Protein 1YBY (pdb70)

Secondary structure (DSSP, 8-state):
--GGG--TT-EEEETTEEEEEEEEEEE-----EEEEEEEETTT--EEEEEE-TT---B---EEE----EEETTEEE--TTT----EEEHHHHTTTTTT--TT---EEEEETTEEEEEE--SEEEEEEEE---S--EEEEEETTS-EEEEETT--TT-EEEEETTTTB--B-/--GGG--TT-EEE-SS-EEEEEEEEEE--SSS--EEEEEEEETTT--EEEEEE-TT---B---EEE----EEETTEEE--TTT----EEEHHHHTTTTTT--TT---EEEESSS-EEEEE--SEEEEEEEEE-----EEEEEETTS-EEEEETT--TT-EEEEETTTTB--B-

InterPro domains:
  IPR001059 Translation elongation factor P/YeiP, central [PF01132] (65-123)
  IPR001059 Translation elongation factor P/YeiP, central [SM01185] (67-121)
  IPR001059 Translation elongation factor P/YeiP, central [cd04470] (66-126)
  IPR008991 Translation protein SH3-like domain superfamily [SSF50104] (1-62)
  IPR011768 Translation elongation factor P [MF_00141] (1-185)
  IPR011768 Translation elongation factor P [TIGR00038] (2-185)
  IPR012340 Nucleic acid-binding, OB-fold [G3DSA:2.40.50.140] (64-127)
  IPR012340 Nucleic acid-binding, OB-fold [G3DSA:2.40.50.140] (128-185)
  IPR012340 Nucleic acid-binding, OB-fold [SSF50249] (65-129)
  IPR012340 Nucleic acid-binding, OB-fold [SSF50249] (128-185)
  IPR013185 Translation elongation factor, KOW-like [PF08207] (3-60)
  IPR013852 Translation elongation factor P/YeiP, conserved site [PS01275] (150-169)
  IPR014722 Large ribosomal subunit protein uL2, domain 2 [G3DSA:2.30.30.30] (2-63)
  IPR015365 Elongation factor P, C-terminal [PF09285] (129-184)
  IPR015365 Elongation factor P, C-terminal [SM00841] (129-184)
  IPR015365 Elongation factor P, C-terminal [cd05794] (129-184)
  IPR020599 Translation elongation factor P/YeiP [PIRSF005901] (1-185)
  IPR020599 Translation elongation factor P/YeiP [PTHR30053] (2-184)

Solvent-accessible surface area: 19840 Å² total

B-factor: mean 25.26, std 7.54, range [2.0, 65.44]

Sequence (344 aa):
ISAGDFKNGVTFELDGQIFQVIEFQHVKPGAAFVRTKLKNIVTGATIEKTFNPTDKPKAHIERKDQYLYNDGDLYYFDTETFEQLPLGKDKIGDALKFVKENEIVKVLSHKGNVFGIEPPNFVELEVTDTTATGATKPAIVETGASIKVPLFVNKGDIIRIDTRTGEYERVISAGDFKNGVTFELDGQIFQVIEFQHVKPGKGAAFVRTKLKNIVTGATIEKTFNPTDKPKAHIERKDQYLYNDGDLYYFDTETFEQLPLGKDKIGDALKFVKENEIVKVLSHKGNVFGIEPPNFVELEVTDTEPGFATKPAIVETGASIKVPLFVNKGDIIRIDTRTGEYERV

Nearest PDB structures (foldseek):
  1yby-assembly1_A  TM=1.006E+00  e=7.844E-30  Acetivibrio thermocellus
  1yby-assembly1_B  TM=6.747E-01  e=9.063E-25  Acetivibrio thermocellus
  1ueb-assembly1_A  TM=7.188E-01  e=5.662E-17  Thermus thermophilus
  6s8z-assembly1_A  TM=7.277E-01  e=6.610E-17  Corynebacterium glutamicum
  1ueb-assembly2_B  TM=7.033E-01  e=7.328E-17  Thermus thermophilus

Structure (mmCIF, N/CA/C/O backbone):
data_1YBY
#
_entry.id   1YBY
#
_cell.length_a   114.915
_cell.length_b   55.476
_cell.length_c   88.462
_cell.angle_alpha   90.00
_cell.angle_beta   120.84
_cell.angle_gamma   90.00
#
_symmetry.space_group_name_H-M   'C 1 2 1'
#
loop_
_entity.id
_entity.type
_entity.pdbx_description
1 polymer 'Translation elongation factor P'
2 non-polymer 'UNKNOWN ATOM OR ION'
3 water water
#
loop_
_atom_site.group_PDB
_atom_site.id
_atom_site.type_symbol
_atom_site.label_atom_id
_atom_site.label_alt_id
_atom_site.label_comp_id
_atom_site.label_asym_id
_atom_site.label_entity_id
_atom_site.label_seq_id
_atom_site.pdbx_PDB_ins_code
_atom_site.Cartn_x
_atom_site.Cartn_y
_atom_site.Cartn_z
_atom_site.occupancy
_atom_site.B_iso_or_equiv
_atom_site.auth_seq_id
_atom_site.auth_comp_id
_atom_site.auth_asym_id
_atom_site.auth_atom_id
_atom_site.pdbx_PDB_model_num
ATOM 9 N N . ILE A 1 32 ? 50.468 45.006 13.012 1.00 33.94 2 ILE A N 1
ATOM 10 C CA . ILE A 1 32 ? 50.149 44.421 14.329 1.00 32.52 2 ILE A CA 1
ATOM 11 C C . ILE A 1 32 ? 51.139 43.280 14.637 1.00 31.08 2 ILE A C 1
ATOM 12 O O . ILE A 1 32 ? 51.401 42.462 13.770 1.00 30.27 2 ILE A O 1
ATOM 15 N N . SER A 1 33 ? 51.692 43.247 15.859 1.00 29.96 3 SER A N 1
ATOM 16 C CA . SER A 1 33 ? 52.577 42.139 16.314 1.00 28.46 3 SER A CA 1
ATOM 17 C C . SER A 1 33 ? 51.737 41.016 16.870 1.00 26.85 3 SER A C 1
ATOM 18 O O . SER A 1 33 ? 50.799 41.259 17.626 1.00 26.47 3 SER A O 1
ATOM 21 N N . ALA A 1 34 ? 52.086 39.778 16.534 1.00 24.96 4 ALA A N 1
ATOM 22 C CA . ALA A 1 34 ? 51.326 38.620 17.037 1.00 23.75 4 ALA A CA 1
ATOM 23 C C . ALA A 1 34 ? 51.266 38.586 18.579 1.00 23.12 4 ALA A C 1
ATOM 24 O O . ALA A 1 34 ? 50.298 38.128 19.150 1.00 22.15 4 ALA A O 1
ATOM 26 N N . GLY A 1 35 ? 52.309 39.078 19.246 1.00 23.40 5 GLY A N 1
ATOM 27 C CA . GLY A 1 35 ? 52.335 39.133 20.707 1.00 23.49 5 GLY A CA 1
ATOM 28 C C . GLY A 1 35 ? 51.313 40.099 21.283 1.00 23.70 5 GLY A C 1
ATOM 29 O O . GLY A 1 35 ? 50.966 40.015 22.457 1.00 24.46 5 GLY A O 1
ATOM 30 N N . ASP A 1 36 ? 50.831 41.021 20.454 1.00 24.16 6 ASP A N 1
ATOM 31 C CA . ASP A 1 36 ? 49.766 41.946 20.833 1.00 24.51 6 ASP A CA 1
ATOM 32 C C . ASP A 1 36 ? 48.358 41.491 20.396 1.00 24.18 6 ASP A C 1
ATOM 33 O O . ASP A 1 36 ? 47.377 42.231 20.580 1.00 24.62 6 ASP A O 1
ATOM 38 N N . PHE A 1 37 ? 48.237 40.292 19.819 1.00 23.02 7 PHE A N 1
ATOM 39 C CA . PHE A 1 37 ? 46.920 39.804 19.412 1.00 22.52 7 PHE A CA 1
ATOM 40 C C . PHE A 1 37 ? 45.994 39.685 20.605 1.00 22.52 7 PHE A C 1
ATOM 41 O O . PHE A 1 37 ? 46.405 39.272 21.696 1.00 23.08 7 PHE A O 1
ATOM 49 N N . LYS A 1 38 ? 44.736 40.043 20.372 1.00 22.29 8 LYS A N 1
ATOM 50 C CA . LYS A 1 38 ? 43.647 39.815 21.324 1.00 22.90 8 LYS A CA 1
ATOM 51 C C . LYS A 1 38 ? 42.371 39.576 20.509 1.00 21.75 8 LYS A C 1
ATOM 52 O O . LYS A 1 38 ? 42.382 39.719 19.285 1.00 21.36 8 LYS A O 1
ATOM 58 N N . ASN A 1 39 ? 41.285 39.199 21.168 1.00 21.21 9 ASN A N 1
ATOM 59 C CA . ASN A 1 39 ? 40.090 38.791 20.444 1.00 20.90 9 ASN A CA 1
ATOM 60 C C . ASN A 1 39 ? 39.518 39.973 19.675 1.00 20.93 9 ASN A C 1
ATOM 61 O O . ASN A 1 39 ? 39.512 41.104 20.190 1.00 20.65 9 ASN A O 1
ATOM 66 N N . GLY A 1 40 ? 39.135 39.725 18.416 1.00 20.46 10 GLY A N 1
ATOM 67 C CA . GLY A 1 40 ? 38.559 40.749 17.533 1.00 20.52 10 GLY A CA 1
ATOM 68 C C . GLY A 1 40 ? 39.566 41.505 16.674 1.00 20.76 10 GLY A C 1
ATOM 69 O O . GLY A 1 40 ? 39.184 42.201 15.743 1.00 20.61 10 GLY A O 1
ATOM 70 N N . VAL A 1 41 ? 40.862 41.379 16.957 1.00 20.35 11 VAL A N 1
ATOM 71 C CA . VAL A 1 41 ? 41.875 41.982 16.080 1.00 20.70 11 VAL A CA 1
ATOM 72 C C . VAL A 1 41 ? 41.764 41.343 14.674 1.00 19.89 11 VAL A C 1
ATOM 73 O O . VAL A 1 41 ? 41.490 40.172 14.551 1.00 17.60 11 VAL A O 1
ATOM 77 N N . THR A 1 42 ? 41.953 42.140 13.636 1.00 20.02 12 THR A N 1
ATOM 78 C CA . THR A 1 42 ? 41.914 41.633 12.268 1.00 20.40 12 THR A CA 1
ATOM 79 C C . THR A 1 42 ? 43.198 42.008 11.516 1.00 20.60 12 THR A C 1
ATOM 80 O O . THR A 1 42 ? 43.674 43.151 11.566 1.00 19.52 12 THR A O 1
ATOM 84 N N . PHE A 1 43 ? 43.759 41.039 10.806 1.00 20.24 13 PHE A N 1
ATOM 85 C CA . PHE A 1 43 ? 45.029 41.245 10.096 1.00 20.35 13 PHE A CA 1
ATOM 86 C C . PHE A 1 43 ? 45.056 40.503 8.767 1.00 19.96 13 PHE A C 1
ATOM 87 O O . PHE A 1 43 ? 44.222 39.619 8.531 1.00 18.61 13 PHE A O 1
ATOM 95 N N . GLU A 1 44 ? 46.013 40.870 7.916 1.00 20.49 14 GLU A N 1
ATOM 96 C CA . GLU A 1 44 ? 46.235 40.199 6.624 1.00 21.73 14 GLU A CA 1
ATOM 97 C C . GLU A 1 44 ? 47.343 39.144 6.751 1.00 20.80 14 GLU A C 1
ATOM 98 O O . GLU A 1 44 ? 48.361 39.369 7.402 1.00 20.08 14 GLU A O 1
ATOM 104 N N . LEU A 1 45 ? 47.110 37.993 6.132 1.00 20.35 15 LEU A N 1
ATOM 105 C CA . LEU A 1 45 ? 48.076 36.899 6.111 1.00 20.82 15 LEU A CA 1
ATOM 106 C C . LEU A 1 45 ? 47.745 35.962 4.931 1.00 20.45 15 LEU A C 1
ATOM 107 O O . LEU A 1 45 ? 46.616 35.529 4.762 1.00 20.73 15 LEU A O 1
ATOM 112 N N . ASP A 1 46 ? 48.722 35.693 4.092 1.00 21.22 16 ASP A N 1
ATOM 113 C CA . ASP A 1 46 ? 48.557 34.712 3.008 1.00 21.78 16 ASP A CA 1
ATOM 114 C C . ASP A 1 46 ? 47.399 35.069 2.056 1.00 21.48 16 ASP A C 1
ATOM 115 O O . ASP A 1 46 ? 46.670 34.168 1.565 1.00 20.41 16 ASP A O 1
ATOM 120 N N . GLY A 1 47 ? 47.209 36.375 1.830 1.00 20.49 17 GLY A N 1
ATOM 121 C CA . GLY A 1 47 ? 46.189 36.860 0.926 1.00 19.98 17 GLY A CA 1
ATOM 122 C C . GLY A 1 47 ? 44.786 36.852 1.515 1.00 19.94 17 GLY A C 1
ATOM 123 O O . GLY A 1 47 ? 43.817 37.234 0.815 1.00 19.22 17 GLY A O 1
ATOM 124 N N . GLN A 1 48 ? 44.671 36.441 2.793 1.00 18.71 18 GLN A N 1
ATOM 125 C CA . GLN A 1 48 ? 43.406 36.397 3.510 1.00 18.94 18 GLN A CA 1
ATOM 126 C C . GLN A 1 48 ? 43.325 37.521 4.528 1.00 19.20 18 GLN A C 1
ATOM 127 O O . GLN A 1 48 ? 44.343 38.123 4.878 1.00 18.06 18 GLN A O 1
ATOM 133 N N . ILE A 1 49 ? 42.098 37.789 4.990 1.00 18.99 19 ILE A N 1
ATOM 134 C CA . ILE A 1 49 ? 41.877 38.562 6.213 1.00 19.77 19 ILE A CA 1
ATOM 135 C C . ILE A 1 49 ? 41.281 37.697 7.321 1.00 18.47 19 ILE A C 1
ATOM 136 O O . ILE A 1 49 ? 40.269 37.034 7.146 1.00 17.39 19 ILE A O 1
ATOM 141 N N . PHE A 1 50 ? 41.952 37.707 8.469 1.00 17.23 20 PHE A N 1
ATOM 142 C CA . PHE A 1 50 ? 41.531 36.949 9.625 1.00 16.61 20 PHE A CA 1
ATOM 143 C C . PHE A 1 50 ? 41.133 37.811 10.798 1.00 16.70 20 PHE A C 1
ATOM 144 O O . PHE A 1 50 ? 41.692 38.925 11.019 1.00 15.81 20 PHE A O 1
ATOM 152 N N . GLN A 1 51 ? 40.179 37.278 11.555 1.00 15.71 21 GLN A N 1
ATOM 153 C CA . GLN A 1 51 ? 39.784 37.839 12.827 1.00 16.99 21 GLN A CA 1
ATOM 154 C C . GLN A 1 51 ? 40.158 36.844 13.932 1.00 16.36 21 GLN A C 1
ATOM 155 O O . GLN A 1 51 ? 39.887 35.658 13.821 1.00 14.88 21 GLN A O 1
ATOM 161 N N . VAL A 1 52 ? 40.743 37.346 15.010 1.00 16.39 22 VAL A N 1
ATOM 162 C CA . VAL A 1 52 ? 41.108 36.487 16.153 1.00 16.57 22 VAL A CA 1
ATOM 163 C C . VAL A 1 52 ? 39.894 36.194 16.988 1.00 17.26 22 VAL A C 1
ATOM 164 O O . VAL A 1 52 ? 39.231 37.119 17.482 1.00 18.22 22 VAL A O 1
ATOM 168 N N . ILE A 1 53 ? 39.590 34.920 17.162 1.00 17.97 23 ILE A N 1
ATOM 169 C CA . ILE A 1 53 ? 38.432 34.515 17.951 1.00 19.62 23 ILE A CA 1
ATOM 170 C C . ILE A 1 53 ? 38.813 33.792 19.237 1.00 19.68 23 ILE A C 1
ATOM 171 O O . ILE A 1 53 ? 38.033 33.801 20.196 1.00 19.05 23 ILE A O 1
ATOM 176 N N . GLU A 1 54 ? 39.990 33.160 19.252 1.00 19.23 24 GLU A N 1
ATOM 177 C CA . GLU A 1 54 ? 40.605 32.673 20.483 1.00 20.77 24 GLU A CA 1
ATOM 178 C C . GLU A 1 54 ? 42.123 32.849 20.428 1.00 19.55 24 GLU A C 1
ATOM 179 O O . GLU A 1 54 ? 42.735 32.818 19.349 1.00 18.32 24 GLU A O 1
ATOM 185 N N . PHE A 1 55 ? 42.727 33.019 21.596 1.00 19.05 25 PHE A N 1
ATOM 186 C CA . PHE A 1 55 ? 44.186 33.135 21.661 1.00 19.02 25 PHE A CA 1
ATOM 187 C C . PHE A 1 55 ? 44.749 32.735 23.041 1.00 18.87 25 PHE A C 1
ATOM 188 O O . PHE A 1 55 ? 44.063 32.786 24.068 1.00 17.26 25 PHE A O 1
ATOM 196 N N . GLN A 1 56 ? 45.993 32.286 23.010 1.00 19.34 26 GLN A N 1
ATOM 197 C CA . GLN A 1 56 ? 46.767 31.925 24.210 1.00 20.70 26 GLN A CA 1
ATOM 198 C C . GLN A 1 56 ? 48.183 32.391 23.924 1.00 19.62 26 GLN A C 1
ATOM 199 O O . GLN A 1 56 ? 48.732 32.050 22.859 1.00 19.39 26 GLN A O 1
ATOM 205 N N . HIS A 1 57 ? 48.776 33.134 24.846 1.00 18.90 27 HIS A N 1
ATOM 206 C CA . HIS A 1 57 ? 50.195 33.450 24.773 1.00 19.75 27 HIS A CA 1
ATOM 207 C C . HIS A 1 57 ? 50.957 32.439 25.625 1.00 19.75 27 HIS A C 1
ATOM 208 O O . HIS A 1 57 ? 50.581 32.172 26.750 1.00 19.98 27 HIS A O 1
ATOM 215 N N . VAL A 1 58 ? 52.002 31.836 25.063 1.00 20.92 28 VAL A N 1
ATOM 216 C CA . VAL A 1 58 ? 52.708 30.744 25.736 1.00 22.00 28 VAL A CA 1
ATOM 217 C C . VAL A 1 58 ? 54.225 30.994 25.800 1.00 23.40 28 VAL A C 1
ATOM 218 O O . VAL A 1 58 ? 54.871 31.422 24.818 1.00 23.05 28 VAL A O 1
ATOM 222 N N . LYS A 1 59 ? 54.769 30.738 26.978 1.00 25.14 29 LYS A N 1
ATOM 223 C CA . LYS A 1 59 ? 56.188 30.854 27.227 1.00 26.69 29 LYS A CA 1
ATOM 224 C C . LYS A 1 59 ? 56.684 29.540 27.843 1.00 27.03 29 LYS A C 1
ATOM 225 O O . LYS A 1 59 ? 56.306 29.189 28.949 1.00 26.80 29 LYS A O 1
ATOM 231 N N . PRO A 1 60 ? 57.479 28.770 27.082 1.00 27.55 30 PRO A N 1
ATOM 232 C CA . PRO A 1 60 ? 57.987 27.501 27.594 1.00 27.78 30 PRO A CA 1
ATOM 233 C C . PRO A 1 60 ? 59.334 27.663 28.346 1.00 27.37 30 PRO A C 1
ATOM 234 O O . PRO A 1 60 ? 59.823 28.787 28.468 1.00 27.38 30 PRO A O 1
ATOM 238 N N . GLY A 1 63 ? 62.678 26.923 25.368 1.00 30.54 33 GLY A N 1
ATOM 239 C CA . GLY A 1 63 ? 62.761 27.303 23.952 1.00 29.85 33 GLY A CA 1
ATOM 240 C C . GLY A 1 63 ? 61.944 28.520 23.529 1.00 29.34 33 GLY A C 1
ATOM 241 O O . GLY A 1 63 ? 61.894 29.533 24.228 1.00 29.77 33 GLY A O 1
ATOM 242 N N . ALA A 1 64 ? 61.268 28.412 22.384 1.00 28.26 34 ALA A N 1
ATOM 243 C CA . ALA A 1 64 ? 60.666 29.572 21.744 1.00 27.21 34 ALA A CA 1
ATOM 244 C C . ALA A 1 64 ? 59.212 29.808 22.192 1.00 26.29 34 ALA A C 1
ATOM 245 O O . ALA A 1 64 ? 58.351 28.910 22.036 1.00 26.07 34 ALA A O 1
ATOM 247 N N . ALA A 1 65 ? 58.959 31.013 22.704 1.00 24.56 35 ALA A N 1
ATOM 248 C CA . ALA A 1 65 ? 57.591 31.509 22.986 1.00 24.21 35 ALA A CA 1
ATOM 249 C C . ALA A 1 65 ? 56.710 31.468 21.736 1.00 23.40 35 ALA A C 1
ATOM 250 O O . ALA A 1 65 ? 57.198 31.669 20.629 1.00 23.17 35 ALA A O 1
ATOM 252 N N . PHE A 1 66 ? 55.416 31.198 21.920 1.00 22.53 36 PHE A N 1
ATOM 253 C CA . PHE A 1 66 ? 54.469 31.198 20.799 1.00 21.90 36 PHE A CA 1
ATOM 254 C C . PHE A 1 66 ? 53.091 31.752 21.196 1.00 21.13 36 PHE A C 1
ATOM 255 O O . PHE A 1 66 ? 52.763 31.890 22.387 1.00 19.25 36 PHE A O 1
ATOM 263 N N . VAL A 1 67 ? 52.324 32.097 20.162 1.00 20.65 37 VAL A N 1
ATOM 264 C CA . VAL A 1 67 ? 50.935 32.496 20.301 1.00 19.45 37 VAL A CA 1
ATOM 265 C C . VAL A 1 67 ? 50.105 31.492 19.538 1.00 19.23 37 VAL A C 1
ATOM 266 O O . VAL A 1 67 ? 50.308 31.345 18.366 1.00 18.80 37 VAL A O 1
ATOM 270 N N . ARG A 1 68 ? 49.204 30.798 20.217 1.00 19.34 38 ARG A N 1
ATOM 271 C CA . ARG A 1 68 ? 48.210 29.930 19.584 1.00 20.44 38 ARG A CA 1
ATOM 272 C C . ARG A 1 68 ? 46.955 30.739 19.317 1.00 18.63 38 ARG A C 1
ATOM 273 O O . ARG A 1 68 ? 46.503 31.468 20.186 1.00 17.26 38 ARG A O 1
ATOM 281 N N . THR A 1 69 ? 46.386 30.594 18.124 1.00 18.01 39 THR A N 1
ATOM 282 C CA . THR A 1 69 ? 45.192 31.334 17.757 1.00 17.53 39 THR A CA 1
ATOM 283 C C . THR A 1 69 ? 44.156 30.432 17.087 1.00 17.74 39 THR A C 1
ATOM 284 O O . THR A 1 69 ? 44.508 29.406 16.457 1.00 17.50 39 THR A O 1
ATOM 288 N N . LYS A 1 70 ? 42.886 30.767 17.299 1.00 17.25 40 LYS A N 1
ATOM 289 C CA . LYS A 1 70 ? 41.810 30.369 16.368 1.00 18.17 40 LYS A CA 1
ATOM 290 C C . LYS A 1 70 ? 41.406 31.621 15.595 1.00 17.45 40 LYS A C 1
ATOM 291 O O . LYS A 1 70 ? 41.132 32.683 16.201 1.00 16.71 40 LYS A O 1
ATOM 297 N N . LEU A 1 71 ? 41.412 31.499 14.267 1.00 16.68 41 LEU A N 1
ATOM 298 C CA . LEU A 1 71 ? 41.165 32.602 13.337 1.00 16.31 41 LEU A CA 1
ATOM 299 C C . LEU A 1 71 ? 39.940 32.343 12.486 1.00 16.73 41 LEU A C 1
ATOM 300 O O . LEU A 1 71 ? 39.822 31.271 11.908 1.00 17.03 41 LEU A O 1
ATOM 305 N N . LYS A 1 72 ? 39.065 33.339 12.360 1.00 17.22 42 LYS A N 1
ATOM 306 C CA . LYS A 1 72 ? 37.929 33.279 11.410 1.00 17.44 42 LYS A CA 1
ATOM 307 C C . LYS A 1 72 ? 38.364 33.989 10.126 1.00 15.87 42 LYS A C 1
ATOM 308 O O . LYS A 1 72 ? 38.799 35.144 10.148 1.00 15.28 42 LYS A O 1
ATOM 314 N N . ASN A 1 73 ? 38.286 33.278 9.002 1.00 14.49 43 ASN A N 1
ATOM 315 C CA . ASN A 1 73 ? 38.523 33.863 7.720 1.00 15.08 43 ASN A CA 1
ATOM 316 C C . ASN A 1 73 ? 37.284 34.705 7.353 1.00 16.59 43 ASN A C 1
ATOM 317 O O . ASN A 1 73 ? 36.206 34.179 7.119 1.00 15.88 43 ASN A O 1
ATOM 322 N N . ILE A 1 74 ? 37.468 36.019 7.338 1.00 18.35 44 ILE A N 1
ATOM 323 C CA . ILE A 1 74 ? 36.359 36.981 7.155 1.00 20.09 44 ILE A CA 1
ATOM 324 C C . ILE A 1 74 ? 35.621 36.778 5.808 1.00 19.58 44 ILE A C 1
ATOM 325 O O . ILE A 1 74 ? 34.406 36.903 5.755 1.00 19.81 44 ILE A O 1
ATOM 330 N N . VAL A 1 75 ? 36.358 36.452 4.756 1.00 19.10 45 VAL A N 1
ATOM 331 C CA . VAL A 1 75 ? 35.781 36.282 3.422 1.00 19.55 45 VAL A CA 1
ATOM 332 C C . VAL A 1 75 ? 35.094 34.907 3.268 1.00 19.73 45 VAL A C 1
ATOM 333 O O . VAL A 1 75 ? 33.924 34.819 2.895 1.00 19.57 45 VAL A O 1
ATOM 337 N N . THR A 1 76 ? 35.817 33.832 3.582 1.00 19.61 46 THR A N 1
ATOM 338 C CA . THR A 1 76 ? 35.314 32.464 3.326 1.00 18.49 46 THR A CA 1
ATOM 339 C C . THR A 1 76 ? 34.494 31.922 4.479 1.00 18.41 46 THR A C 1
ATOM 340 O O . THR A 1 76 ? 33.659 31.036 4.278 1.00 18.62 46 THR A O 1
ATOM 344 N N . GLY A 1 77 ? 34.720 32.431 5.685 1.00 16.82 47 GLY A N 1
ATOM 345 C CA . GLY A 1 77 ? 34.016 31.974 6.854 1.00 16.68 47 GLY A CA 1
ATOM 346 C C . GLY A 1 77 ? 34.609 30.742 7.520 1.00 15.83 47 GLY A C 1
ATOM 347 O O . GLY A 1 77 ? 34.091 30.293 8.537 1.00 16.56 47 GLY A O 1
ATOM 348 N N . ALA A 1 78 ? 35.695 30.211 6.961 1.00 15.15 48 ALA A N 1
ATOM 349 C CA . ALA A 1 78 ? 36.424 29.096 7.551 1.00 15.44 48 ALA A CA 1
ATOM 350 C C . ALA A 1 78 ? 37.018 29.516 8.869 1.00 16.26 48 ALA A C 1
ATOM 351 O O . ALA A 1 78 ? 37.441 30.648 9.014 1.00 15.58 48 ALA A O 1
ATOM 353 N N . THR A 1 79 ? 37.057 28.592 9.817 1.00 17.59 49 THR A N 1
ATOM 354 C CA . THR A 1 79 ? 37.781 28.812 11.079 1.00 18.41 49 THR A CA 1
ATOM 355 C C . THR A 1 79 ? 38.982 27.852 11.148 1.00 18.68 49 THR A C 1
ATOM 356 O O . THR A 1 79 ? 38.824 26.616 11.060 1.00 18.00 49 THR A O 1
ATOM 360 N N . ILE A 1 80 ? 40.173 28.433 11.307 1.00 18.77 50 ILE A N 1
ATOM 361 C CA . ILE A 1 80 ? 41.410 27.686 11.364 1.00 18.80 50 ILE A CA 1
ATOM 362 C C . ILE A 1 80 ? 42.222 27.982 12.657 1.00 19.37 50 ILE A C 1
ATOM 363 O O . ILE A 1 80 ? 41.990 28.986 13.377 1.00 18.33 50 ILE A O 1
ATOM 368 N N . GLU A 1 81 ? 43.161 27.088 12.931 1.00 20.32 51 GLU A N 1
ATOM 369 C CA . GLU A 1 81 ? 44.147 27.298 13.977 1.00 21.22 51 GLU A CA 1
ATOM 370 C C . GLU A 1 81 ? 45.482 27.658 13.376 1.00 20.82 51 GLU A C 1
ATOM 371 O O . GLU A 1 81 ? 45.900 27.061 12.378 1.00 19.56 51 GLU A O 1
ATOM 377 N N . LYS A 1 82 ? 46.132 28.664 13.968 1.00 19.74 52 LYS A N 1
ATOM 378 C CA . LYS A 1 82 ? 47.468 29.051 13.590 1.00 19.81 52 LYS A CA 1
ATOM 379 C C . LYS A 1 82 ? 48.306 29.406 14.816 1.00 19.97 52 LYS A C 1
ATOM 380 O O . LYS A 1 82 ? 47.792 29.987 15.789 1.00 18.83 52 LYS A O 1
ATOM 386 N N . THR A 1 83 ? 49.599 29.083 14.740 1.00 19.35 53 THR A N 1
ATOM 387 C CA . THR A 1 83 ? 50.557 29.401 15.808 1.00 19.31 53 THR A CA 1
ATOM 388 C C . THR A 1 83 ? 51.590 30.350 15.281 1.00 19.08 53 THR A C 1
ATOM 389 O O . THR A 1 83 ? 52.101 30.147 14.183 1.00 19.52 53 THR A O 1
ATOM 393 N N . PHE A 1 84 ? 51.901 31.390 16.053 1.00 18.83 54 PHE A N 1
ATOM 394 C CA . PHE A 1 84 ? 52.790 32.472 15.623 1.00 18.96 54 PHE A CA 1
ATOM 395 C C . PHE A 1 84 ? 53.924 32.724 16.603 1.00 19.49 54 PHE A C 1
ATOM 396 O O . PHE A 1 84 ? 53.787 32.506 17.794 1.00 19.45 54 PHE A O 1
ATOM 404 N N . ASN A 1 85 ? 55.024 33.244 16.083 1.00 20.82 55 ASN A N 1
ATOM 405 C CA . ASN A 1 85 ? 56.049 33.856 16.881 1.00 22.01 55 ASN A CA 1
ATOM 406 C C . ASN A 1 85 ? 55.575 35.246 17.336 1.00 22.42 55 ASN A C 1
ATOM 407 O O . ASN A 1 85 ? 55.171 36.076 16.504 1.00 21.67 55 ASN A O 1
ATOM 412 N N . PRO A 1 86 ? 55.597 35.510 18.659 1.00 23.22 56 PRO A N 1
ATOM 413 C CA . PRO A 1 86 ? 55.101 36.812 19.147 1.00 24.11 56 PRO A CA 1
ATOM 414 C C . PRO A 1 86 ? 55.740 38.023 18.473 1.00 24.62 56 PRO A C 1
ATOM 415 O O . PRO A 1 86 ? 55.131 39.083 18.405 1.00 23.69 56 PRO A O 1
ATOM 419 N N . THR A 1 87 ? 56.946 37.846 17.950 1.00 26.33 57 THR A N 1
ATOM 420 C CA . THR A 1 87 ? 57.650 38.919 17.209 1.00 27.61 57 THR A CA 1
ATOM 421 C C . THR A 1 87 ? 57.111 39.156 15.793 1.00 27.36 57 THR A C 1
ATOM 422 O O . THR A 1 87 ? 57.390 40.190 15.211 1.00 28.52 57 THR A O 1
ATOM 426 N N . ASP A 1 88 ? 56.377 38.190 15.234 1.00 26.87 58 ASP A N 1
ATOM 427 C CA . ASP A 1 88 ? 55.829 38.289 13.869 1.00 26.34 58 ASP A CA 1
ATOM 428 C C . ASP A 1 88 ? 54.966 39.534 13.767 1.00 25.84 58 ASP A C 1
ATOM 429 O O . ASP A 1 88 ? 54.210 39.815 14.673 1.00 24.72 58 ASP A O 1
ATOM 434 N N . LYS A 1 89 ? 55.076 40.267 12.659 1.00 26.39 59 LYS A N 1
ATOM 435 C CA . LYS A 1 89 ? 54.235 41.441 12.412 1.00 26.94 59 LYS A CA 1
ATOM 436 C C . LYS A 1 89 ? 53.432 41.240 11.137 1.00 26.66 59 LYS A C 1
ATOM 437 O O . LYS A 1 89 ? 53.962 40.698 10.170 1.00 25.77 59 LYS A O 1
ATOM 449 N N . PRO A 1 91 ? 50.100 43.154 8.529 1.00 26.68 61 PRO A N 1
ATOM 450 C CA . PRO A 1 91 ? 49.323 44.374 8.316 1.00 26.88 61 PRO A CA 1
ATOM 451 C C . PRO A 1 91 ? 47.971 44.282 8.985 1.00 27.09 61 PRO A C 1
ATOM 452 O O . PRO A 1 91 ? 47.351 43.229 8.926 1.00 26.57 61 PRO A O 1
ATOM 456 N N . LYS A 1 92 ? 47.520 45.363 9.618 1.00 27.33 62 LYS A N 1
ATOM 457 C CA . LYS A 1 92 ? 46.155 45.444 10.096 1.00 27.54 62 LYS A CA 1
ATOM 458 C C . LYS A 1 92 ? 45.237 45.399 8.869 1.00 27.61 62 LYS A C 1
ATOM 459 O O . LYS A 1 92 ? 45.566 45.962 7.809 1.00 28.05 62 LYS A O 1
ATOM 461 N N . ALA A 1 93 ? 44.116 44.695 8.996 1.00 27.41 63 ALA A N 1
ATOM 462 C CA . ALA A 1 93 ? 43.152 44.570 7.900 1.00 27.52 63 ALA A CA 1
ATOM 463 C C . ALA A 1 93 ? 42.327 45.840 7.774 1.00 27.90 63 ALA A C 1
ATOM 464 O O . ALA A 1 93 ? 41.979 46.460 8.784 1.00 27.46 63 ALA A O 1
ATOM 466 N N . HIS A 1 94 ? 42.002 46.210 6.537 1.00 28.75 64 HIS A N 1
ATOM 467 C CA . HIS A 1 94 ? 40.991 47.261 6.265 1.00 29.45 64 HIS A CA 1
ATOM 468 C C . HIS A 1 94 ? 40.082 46.709 5.188 1.00 29.45 64 HIS A C 1
ATOM 469 O O . HIS A 1 94 ? 40.520 46.389 4.088 1.00 29.67 64 HIS A O 1
ATOM 471 N N . ILE A 1 95 ? 38.824 46.534 5.526 1.00 30.14 65 ILE A N 1
ATOM 472 C CA . ILE A 1 95 ? 37.843 46.075 4.539 1.00 30.11 65 ILE A CA 1
ATOM 473 C C . ILE A 1 95 ? 37.561 47.221 3.555 1.00 29.79 65 ILE A C 1
ATOM 474 O O . ILE A 1 95 ? 37.441 48.349 3.969 1.00 29.17 65 ILE A O 1
ATOM 479 N N . GLU A 1 96 ? 37.489 46.906 2.267 1.00 29.49 66 GLU A N 1
ATOM 480 C CA . GLU A 1 96 ? 37.077 47.847 1.246 1.00 30.05 66 GLU A CA 1
ATOM 481 C C . GLU A 1 96 ? 35.512 47.996 1.282 1.00 29.03 66 GLU A C 1
ATOM 482 O O . GLU A 1 96 ? 34.775 46.994 1.340 1.00 27.07 66 GLU A O 1
ATOM 488 N N . ARG A 1 97 ? 35.023 49.245 1.344 1.00 28.09 67 ARG A N 1
ATOM 489 C CA . ARG A 1 97 ? 33.570 49.530 1.408 1.00 27.87 67 ARG A CA 1
ATOM 490 C C . ARG A 1 97 ? 33.188 50.457 0.247 1.00 26.71 67 ARG A C 1
ATOM 491 O O . ARG A 1 97 ? 33.709 51.563 0.141 1.00 26.47 67 ARG A O 1
ATOM 495 N N . LYS A 1 98 ? 32.321 49.984 -0.640 1.00 24.67 68 LYS A N 1
ATOM 496 C CA . LYS A 1 98 ? 31.964 50.710 -1.839 1.00 23.90 68 LYS A CA 1
ATOM 497 C C . LYS A 1 98 ? 30.456 50.936 -1.849 1.00 22.95 68 LYS A C 1
ATOM 498 O O . LYS A 1 98 ? 29.691 49.972 -1.739 1.00 21.79 68 LYS A O 1
ATOM 501 N N . ASP A 1 99 ? 30.042 52.199 -1.959 1.00 22.62 69 ASP A N 1
ATOM 502 C CA . ASP A 1 99 ? 28.627 52.547 -2.105 1.00 22.97 69 ASP A CA 1
ATOM 503 C C . ASP A 1 99 ? 28.169 51.980 -3.425 1.00 22.15 69 ASP A C 1
ATOM 504 O O . ASP A 1 99 ? 28.847 52.171 -4.418 1.00 22.55 69 ASP A O 1
ATOM 517 N N . GLN A 1 101 ? 24.214 51.103 -5.648 1.00 16.30 71 GLN A N 1
ATOM 518 C CA . GLN A 1 101 ? 22.758 51.078 -5.642 1.00 15.38 71 GLN A CA 1
ATOM 519 C C . GLN A 1 101 ? 22.213 49.655 -5.684 1.00 15.35 71 GLN A C 1
ATOM 520 O O . GLN A 1 101 ? 22.545 48.888 -6.578 1.00 15.14 71 GLN A O 1
ATOM 526 N N . TYR A 1 102 ? 21.342 49.312 -4.747 1.00 14.96 72 TYR A N 1
ATOM 527 C CA . TYR A 1 102 ? 20.592 48.061 -4.851 1.00 15.42 72 TYR A CA 1
ATOM 528 C C . TYR A 1 102 ? 19.490 48.201 -5.929 1.00 15.98 72 TYR A C 1
ATOM 529 O O . TYR A 1 102 ? 18.682 49.103 -5.860 1.00 14.82 72 TYR A O 1
ATOM 538 N N . LEU A 1 103 ? 19.487 47.295 -6.913 1.00 17.66 73 LEU A N 1
ATOM 539 C CA . LEU A 1 103 ? 18.498 47.349 -8.029 1.00 19.73 73 LEU A CA 1
ATOM 540 C C . LEU A 1 103 ? 17.281 46.461 -7.770 1.00 21.45 73 LEU A C 1
ATOM 541 O O . LEU A 1 103 ? 16.173 46.952 -7.617 1.00 21.63 73 LEU A O 1
ATOM 546 N N . TYR A 1 104 ? 17.499 45.159 -7.696 1.00 23.52 74 TYR A N 1
ATOM 547 C CA . TYR A 1 104 ? 16.409 44.195 -7.542 1.00 25.41 74 TYR A CA 1
ATOM 548 C C . TYR A 1 104 ? 16.986 42.810 -7.321 1.00 26.77 74 TYR A C 1
ATOM 549 O O . TYR A 1 104 ? 18.183 42.567 -7.505 1.00 24.53 74 TYR A O 1
ATOM 558 N N . ASN A 1 105 ? 16.083 41.926 -6.906 1.00 29.26 75 ASN A N 1
ATOM 559 C CA . ASN A 1 105 ? 16.344 40.521 -6.684 1.00 31.18 75 ASN A CA 1
ATOM 560 C C . ASN A 1 105 ? 15.626 39.710 -7.782 1.00 32.81 75 ASN A C 1
ATOM 561 O O . ASN A 1 105 ? 14.403 39.726 -7.869 1.00 33.02 75 ASN A O 1
ATOM 566 N N . ASP A 1 106 ? 16.407 39.042 -8.634 1.00 34.72 76 ASP A N 1
ATOM 567 C CA . ASP A 1 106 ? 15.885 38.149 -9.677 1.00 36.16 76 ASP A CA 1
ATOM 568 C C . ASP A 1 106 ? 16.157 36.718 -9.234 1.00 37.06 76 ASP A C 1
ATOM 569 O O . ASP A 1 106 ? 17.242 36.163 -9.502 1.00 38.18 76 ASP A O 1
ATOM 570 N N . GLY A 1 107 ? 15.186 36.150 -8.524 1.00 37.49 77 GLY A N 1
ATOM 571 C CA . GLY A 1 107 ? 15.294 34.811 -7.960 1.00 37.65 77 GLY A CA 1
ATOM 572 C C . GLY A 1 107 ? 16.337 34.662 -6.869 1.00 37.47 77 GLY A C 1
ATOM 573 O O . GLY A 1 107 ? 16.102 34.997 -5.715 1.00 38.57 77 GLY A O 1
ATOM 574 N N . ASP A 1 108 ? 17.504 34.162 -7.262 1.00 37.14 78 ASP A N 1
ATOM 575 C CA . ASP A 1 108 ? 18.605 33.824 -6.349 1.00 36.27 78 ASP A CA 1
ATOM 576 C C . ASP A 1 108 ? 19.774 34.812 -6.441 1.00 34.15 78 ASP A C 1
ATOM 577 O O . ASP A 1 108 ? 20.814 34.631 -5.811 1.00 34.06 78 ASP A O 1
ATOM 582 N N . LEU A 1 109 ? 19.625 35.831 -7.274 1.00 31.60 79 LEU A N 1
ATOM 583 C CA . LEU A 1 109 ? 20.678 36.789 -7.438 1.00 29.27 79 LEU A CA 1
ATOM 584 C C . LEU A 1 109 ? 20.136 38.154 -7.072 1.00 26.90 79 LEU A C 1
ATOM 585 O O . LEU A 1 109 ? 18.969 38.425 -7.265 1.00 26.19 79 LEU A O 1
ATOM 590 N N . TYR A 1 110 ? 21.009 38.991 -6.523 1.00 24.95 80 TYR A N 1
ATOM 591 C CA . TYR A 1 110 ? 20.662 40.349 -6.094 1.00 22.84 80 TYR A CA 1
ATOM 592 C C . TYR A 1 110 ? 21.568 41.270 -6.864 1.00 21.02 80 TYR A C 1
ATOM 593 O O . TYR A 1 110 ? 22.781 41.128 -6.811 1.00 20.40 80 TYR A O 1
ATOM 602 N N . TYR A 1 111 ? 20.987 42.192 -7.615 1.00 19.77 81 TYR A N 1
ATOM 603 C CA . TYR A 1 111 ? 21.769 43.038 -8.525 1.00 19.84 81 TYR A CA 1
ATOM 604 C C . TYR A 1 111 ? 22.016 44.426 -7.909 1.00 18.55 81 TYR A C 1
ATOM 605 O O . TYR A 1 111 ? 21.077 45.059 -7.402 1.00 17.17 81 TYR A O 1
ATOM 614 N N . PHE A 1 112 ? 23.276 44.855 -7.965 1.00 18.03 82 PHE A N 1
ATOM 615 C CA . PHE A 1 112 ? 23.751 46.139 -7.453 1.00 17.82 82 PHE A CA 1
ATOM 616 C C . PHE A 1 112 ? 24.459 46.893 -8.583 1.00 19.29 82 PHE A C 1
ATOM 617 O O . PHE A 1 112 ? 24.901 46.283 -9.553 1.00 19.24 82 PHE A O 1
ATOM 633 N N . ASP A 1 114 ? 27.045 50.346 -9.834 1.00 21.00 84 ASP A N 1
ATOM 634 C CA . ASP A 1 114 ? 27.928 51.467 -9.637 1.00 21.56 84 ASP A CA 1
ATOM 635 C C . ASP A 1 114 ? 27.224 52.730 -10.170 1.00 21.42 84 ASP A C 1
ATOM 636 O O . ASP A 1 114 ? 26.867 52.793 -11.358 1.00 20.94 84 ASP A O 1
ATOM 641 N N . THR A 1 115 ? 27.055 53.733 -9.301 1.00 21.75 85 THR A N 1
ATOM 642 C CA . THR A 1 115 ? 26.242 54.922 -9.612 1.00 22.94 85 THR A CA 1
ATOM 643 C C . THR A 1 115 ? 26.927 55.891 -10.604 1.00 25.35 85 THR A C 1
ATOM 644 O O . THR A 1 115 ? 26.268 56.757 -11.195 1.00 24.79 85 THR A O 1
ATOM 648 N N . GLU A 1 116 ? 28.238 55.721 -10.794 1.00 27.30 86 GLU A N 1
ATOM 649 C CA . GLU A 1 116 ? 29.026 56.569 -11.723 1.00 28.94 86 GLU A CA 1
ATOM 650 C C . GLU A 1 116 ? 29.285 55.878 -13.044 1.00 29.13 86 GLU A C 1
ATOM 651 O O . GLU A 1 116 ? 29.168 56.498 -14.090 1.00 30.17 86 GLU A O 1
ATOM 657 N N . THR A 1 117 ? 29.600 54.586 -13.010 1.00 29.26 87 THR A N 1
ATOM 658 C CA . THR A 1 117 ? 29.910 53.817 -14.235 1.00 29.11 87 THR A CA 1
ATOM 659 C C . THR A 1 117 ? 28.793 52.913 -14.739 1.00 29.00 87 THR A C 1
ATOM 660 O O . THR A 1 117 ? 28.880 52.360 -15.839 1.00 28.57 87 THR A O 1
ATOM 664 N N . PHE A 1 118 ? 27.744 52.752 -13.935 1.00 28.47 88 PHE A N 1
ATOM 665 C CA . PHE A 1 118 ? 26.610 51.889 -14.263 1.00 28.64 88 PHE A CA 1
ATOM 666 C C . PHE A 1 118 ? 26.924 50.395 -14.439 1.00 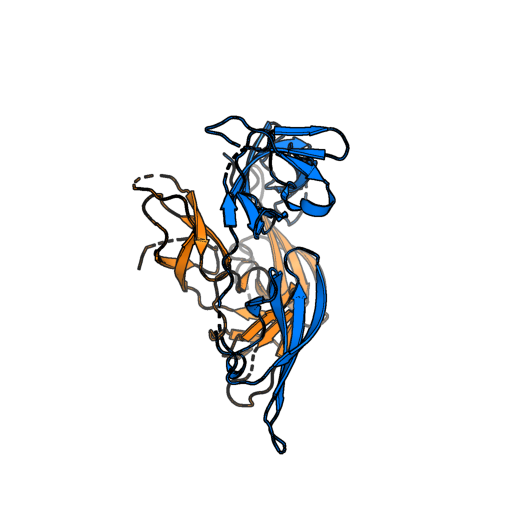27.31 88 PHE A C 1
ATOM 667 O O . PHE A 1 118 ? 26.077 49.635 -14.813 1.00 27.54 88 PHE A O 1
ATOM 675 N N . GLU A 1 119 ? 28.124 49.986 -14.087 1.00 27.35 89 GLU A N 1
ATOM 676 C CA . GLU A 1 119 ? 28.487 48.581 -14.100 1.00 27.14 89 GLU A CA 1
ATOM 677 C C . GLU A 1 119 ? 27.700 47.849 -13.029 1.00 27.10 89 GLU A C 1
ATOM 678 O O . GLU A 1 119 ? 27.564 48.342 -11.928 1.00 26.56 89 GLU A O 1
ATOM 684 N N . GLN A 1 120 ? 27.206 46.655 -13.333 1.00 27.31 90 GLN A N 1
ATOM 685 C CA . GLN A 1 120 ? 26.434 45.912 -12.345 1.00 26.77 90 GLN A CA 1
ATOM 686 C C . GLN A 1 120 ? 27.205 44.738 -11.727 1.00 26.42 90 GLN A C 1
ATOM 687 O O . GLN A 1 120 ? 28.202 44.232 -12.291 1.00 25.30 90 GLN A O 1
ATOM 693 N N . LEU A 1 121 ? 26.712 44.320 -10.561 1.00 25.08 91 LEU A N 1
ATOM 694 C CA . LEU A 1 121 ? 27.322 43.296 -9.733 1.00 25.23 91 LEU A CA 1
ATOM 695 C C . LEU A 1 121 ? 26.197 42.376 -9.239 1.00 24.74 91 LEU A C 1
ATOM 696 O O . LEU A 1 121 ? 25.369 42.808 -8.440 1.00 23.82 91 LEU A O 1
ATOM 701 N N . PRO A 1 122 ? 26.112 41.134 -9.771 1.00 25.02 92 PRO A N 1
ATOM 702 C CA . PRO A 1 122 ? 25.126 40.164 -9.241 1.00 24.90 92 PRO A CA 1
ATOM 703 C C . PRO A 1 122 ? 25.674 39.334 -8.086 1.00 25.12 92 PRO A C 1
ATOM 704 O O . PRO A 1 122 ? 26.704 38.679 -8.235 1.00 25.66 92 PRO A O 1
ATOM 708 N N . LEU A 1 123 ? 24.979 39.343 -6.952 1.00 24.66 93 LEU A N 1
ATOM 709 C CA . LEU A 1 123 ? 25.396 38.606 -5.773 1.00 24.72 93 LEU A CA 1
ATOM 710 C C . LEU A 1 123 ? 24.386 37.565 -5.347 1.00 25.09 93 LEU A C 1
ATOM 711 O O . LEU A 1 123 ? 23.183 37.763 -5.429 1.00 25.00 93 LEU A O 1
ATOM 716 N N . GLY A 1 124 ? 24.899 36.455 -4.837 1.00 26.38 94 GLY A N 1
ATOM 717 C CA . GLY A 1 124 ? 24.045 35.392 -4.340 1.00 27.05 94 GLY A CA 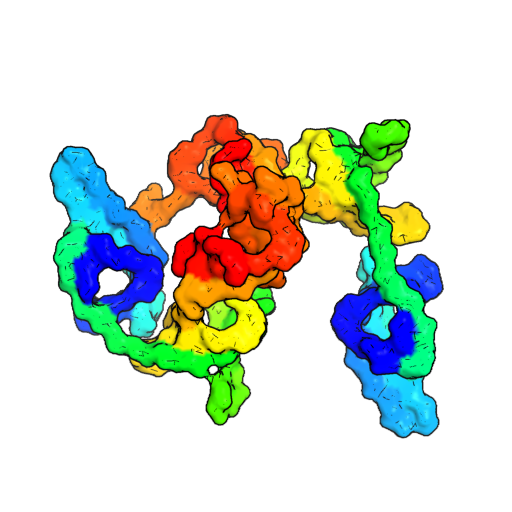1
ATOM 718 C C . GLY A 1 124 ? 23.588 35.653 -2.941 1.00 27.76 94 GLY A C 1
ATOM 719 O O . GLY A 1 124 ? 24.210 36.428 -2.202 1.00 27.68 94 GLY A O 1
ATOM 720 N N . LYS A 1 125 ? 22.503 34.986 -2.566 1.00 28.94 95 LYS A N 1
ATOM 721 C CA . LYS A 1 125 ? 21.945 35.098 -1.216 1.00 29.81 95 LYS A CA 1
ATOM 722 C C . LYS A 1 125 ? 22.970 34.807 -0.141 1.00 30.27 95 LYS A C 1
ATOM 723 O O . LYS A 1 125 ? 22.916 35.405 0.948 1.00 31.16 95 LYS A O 1
ATOM 725 N N . ASP A 1 126 ? 23.898 33.894 -0.432 1.00 30.37 96 ASP A N 1
ATOM 726 C CA . ASP A 1 126 ? 24.920 33.512 0.531 1.00 30.88 96 ASP A CA 1
ATOM 727 C C . ASP A 1 126 ? 25.648 34.736 1.075 1.00 29.65 96 ASP A C 1
ATOM 728 O O . ASP A 1 126 ? 25.885 34.837 2.280 1.00 30.18 96 ASP A O 1
ATOM 733 N N . LYS A 1 127 ? 25.911 35.704 0.201 1.00 27.80 97 LYS A N 1
ATOM 734 C CA . LYS A 1 127 ? 26.637 36.922 0.556 1.00 26.82 97 LYS A CA 1
ATOM 735 C C . LYS A 1 127 ? 25.770 38.018 1.213 1.00 25.96 97 LYS A C 1
ATOM 736 O O . LYS A 1 127 ? 26.296 38.925 1.822 1.00 26.34 97 LYS A O 1
ATOM 742 N N . ILE A 1 128 ? 24.454 37.921 1.065 1.00 24.77 98 ILE A N 1
ATOM 743 C CA . ILE A 1 128 ? 23.516 38.984 1.463 1.00 24.81 98 ILE A CA 1
ATOM 744 C C . ILE A 1 128 ? 23.071 38.822 2.917 1.00 24.26 98 ILE A C 1
ATOM 745 O O . ILE A 1 128 ? 23.012 39.786 3.675 1.00 23.99 98 ILE A O 1
ATOM 750 N N . GLY A 1 129 ? 22.776 37.587 3.310 1.00 24.47 99 GLY A N 1
ATOM 751 C CA . GLY A 1 129 ? 22.246 37.338 4.638 1.00 24.28 99 GLY A CA 1
ATOM 752 C C . GLY A 1 129 ? 20.952 38.128 4.819 1.00 24.13 99 GLY A C 1
ATOM 753 O O . GLY A 1 129 ? 20.099 38.192 3.903 1.00 24.49 99 GLY A O 1
ATOM 754 N N . ASP A 1 130 ? 20.826 38.768 5.977 1.00 23.21 100 ASP A N 1
ATOM 755 C CA . ASP A 1 130 ? 19.649 39.547 6.321 1.00 22.74 100 ASP A CA 1
ATOM 756 C C . ASP A 1 130 ? 19.828 41.027 6.076 1.00 21.65 100 ASP A C 1
ATOM 757 O O . ASP A 1 130 ? 19.017 41.817 6.574 1.00 22.01 100 ASP A O 1
ATOM 759 N N . ALA A 1 131 ? 20.863 41.390 5.312 1.00 19.85 101 ALA A N 1
ATOM 760 C CA . ALA A 1 131 ? 21.284 42.774 5.112 1.00 19.67 101 ALA A CA 1
ATOM 761 C C . ALA A 1 131 ? 20.263 43.643 4.426 1.00 18.40 101 ALA A C 1
ATOM 762 O O . ALA A 1 131 ? 20.259 44.846 4.643 1.00 18.64 101 ALA A O 1
ATOM 764 N N . LEU A 1 132 ? 19.444 43.043 3.571 1.00 17.80 102 LEU A N 1
ATOM 765 C CA . LEU A 1 132 ? 18.439 43.801 2.787 1.00 17.61 102 LEU A CA 1
ATOM 766 C C . LEU A 1 132 ? 17.048 43.826 3.420 1.00 17.49 102 LEU A C 1
ATOM 767 O O . LEU A 1 132 ? 16.092 44.281 2.790 1.00 16.12 102 LEU A O 1
ATOM 772 N N . LYS A 1 133 ? 16.933 43.357 4.664 1.00 17.22 103 LYS A N 1
ATOM 773 C CA . LYS A 1 133 ? 15.643 43.327 5.387 1.00 17.14 103 LYS A CA 1
ATOM 774 C C . LYS A 1 133 ? 14.842 44.636 5.303 1.00 16.52 103 LYS A C 1
ATOM 775 O O . LYS A 1 133 ? 13.619 44.604 5.112 1.00 16.28 103 LYS A O 1
ATOM 781 N N . PHE A 1 134 ? 15.526 45.768 5.474 1.00 16.07 104 PHE A N 1
ATOM 782 C CA . PHE A 1 134 ? 14.878 47.082 5.430 1.00 16.40 104 PHE A CA 1
ATOM 783 C C . PHE A 1 134 ? 15.368 47.941 4.242 1.00 16.27 104 PHE A C 1
ATOM 784 O O . PHE A 1 134 ? 15.247 49.161 4.272 1.00 15.55 104 PHE A O 1
ATOM 792 N N . VAL A 1 135 ? 15.862 47.307 3.178 1.00 16.52 105 VAL A N 1
ATOM 793 C CA . VAL A 1 135 ? 16.390 48.047 2.015 1.00 16.59 105 VAL A CA 1
ATOM 794 C C . VAL A 1 135 ? 15.472 47.908 0.814 1.00 17.18 105 VAL A C 1
ATOM 795 O O . VAL A 1 135 ? 15.378 46.819 0.217 1.00 16.51 105 VAL A O 1
ATOM 799 N N . LYS A 1 136 ? 14.812 49.017 0.465 1.00 17.88 106 LYS A N 1
ATOM 800 C CA . LYS A 1 136 ? 13.957 49.101 -0.720 1.00 18.58 106 LYS A CA 1
ATOM 801 C C . LYS A 1 136 ? 14.801 49.255 -2.020 1.00 17.88 106 LYS A C 1
ATOM 802 O O . LYS A 1 136 ? 15.972 49.654 -1.994 1.00 15.30 106 LYS A O 1
ATOM 806 N N . GLU A 1 137 ? 14.185 48.902 -3.147 1.00 17.90 107 GLU A N 1
ATOM 807 C CA . GLU A 1 137 ? 14.868 48.958 -4.443 1.00 18.68 107 GLU A CA 1
ATOM 808 C C . GLU A 1 137 ? 15.336 50.382 -4.688 1.00 16.82 107 GLU A C 1
ATOM 809 O O . GLU A 1 137 ? 14.669 51.335 -4.317 1.00 17.58 107 GLU A O 1
ATOM 815 N N . ASN A 1 138 ? 16.529 50.485 -5.245 1.00 16.50 108 ASN A N 1
ATOM 816 C CA . ASN A 1 138 ? 17.220 51.749 -5.654 1.00 16.15 108 ASN A CA 1
ATOM 817 C C . ASN A 1 138 ? 17.903 52.528 -4.538 1.00 15.85 108 ASN A C 1
ATOM 818 O O . ASN A 1 138 ? 18.436 53.624 -4.769 1.00 16.50 108 ASN A O 1
ATOM 823 N N . GLU A 1 139 ? 17.885 51.975 -3.342 1.00 15.47 109 GLU A N 1
ATOM 824 C CA . GLU A 1 139 ? 18.604 52.548 -2.226 1.00 16.28 109 GLU A CA 1
ATOM 825 C C . GLU A 1 139 ? 20.080 52.170 -2.264 1.00 15.31 109 GLU A C 1
ATOM 826 O O . GLU A 1 139 ? 20.465 51.138 -2.815 1.00 15.06 109 GLU A O 1
ATOM 832 N N . ILE A 1 140 ? 20.899 53.048 -1.700 1.00 15.31 110 ILE A N 1
ATOM 833 C CA . ILE A 1 140 ? 22.331 52.905 -1.723 1.00 15.03 110 ILE A CA 1
ATOM 834 C C . ILE A 1 140 ? 22.767 52.139 -0.474 1.00 15.00 110 ILE A C 1
ATOM 835 O O . ILE A 1 140 ? 22.398 52.496 0.649 1.00 14.09 110 ILE A O 1
ATOM 840 N N . VAL A 1 141 ? 23.592 51.113 -0.682 1.00 14.65 111 VAL A N 1
ATOM 841 C CA . VAL A 1 141 ? 24.182 50.343 0.402 1.00 14.91 111 VAL A CA 1
ATOM 842 C C . VAL A 1 141 ? 25.695 50.304 0.229 1.00 14.99 111 VAL A C 1
ATOM 843 O O . VAL A 1 141 ? 26.206 50.724 -0.783 1.00 14.05 111 VAL A O 1
ATOM 847 N N . LYS A 1 142 ? 26.394 49.751 1.216 1.00 15.59 112 LYS A N 1
ATOM 848 C CA . LYS A 1 142 ? 27.838 49.533 1.125 1.00 16.36 112 LYS A CA 1
ATOM 849 C C . LYS A 1 142 ? 28.139 48.071 0.859 1.00 15.98 112 LYS A C 1
ATOM 850 O O . LYS A 1 142 ? 27.611 47.187 1.512 1.00 15.14 112 LYS A O 1
ATOM 856 N N . VAL A 1 143 ? 28.960 47.828 -0.148 1.00 16.42 113 VAL A N 1
ATOM 857 C CA . VAL A 1 143 ? 29.400 46.498 -0.470 1.00 17.11 113 VAL A CA 1
ATOM 858 C C . VAL A 1 143 ? 30.813 46.310 0.078 1.00 17.54 113 VAL A C 1
ATOM 859 O O . VAL A 1 143 ? 31.700 47.147 -0.161 1.00 17.97 113 VAL A O 1
ATOM 863 N N . LEU A 1 144 ? 30.988 45.227 0.836 1.00 18.13 114 LEU A N 1
ATOM 864 C CA . LEU A 1 144 ? 32.219 44.875 1.562 1.00 19.12 114 LEU A CA 1
ATOM 865 C C . LEU A 1 144 ? 33.019 43.855 0.761 1.00 19.89 114 LEU A C 1
ATOM 866 O O . LEU A 1 144 ? 32.498 42.798 0.394 1.00 19.13 114 LEU A O 1
ATOM 871 N N . SER A 1 145 ? 34.284 44.153 0.525 1.00 20.80 115 SER A N 1
ATOM 872 C CA . SER A 1 145 ? 35.123 43.257 -0.241 1.00 22.75 115 SER A CA 1
ATOM 873 C C . SER A 1 145 ? 36.577 43.244 0.252 1.00 24.05 115 SER A C 1
ATOM 874 O O . SER A 1 145 ? 37.048 44.184 0.927 1.00 23.92 115 SER A O 1
ATOM 877 N N . HIS A 1 146 ? 37.260 42.143 -0.059 1.00 25.71 116 HIS A N 1
ATOM 878 C CA . HIS A 1 146 ? 38.701 42.062 0.118 1.00 26.78 116 HIS A CA 1
ATOM 879 C C . HIS A 1 146 ? 39.384 41.452 -1.115 1.00 27.72 116 HIS A C 1
ATOM 880 O O . HIS A 1 146 ? 39.008 40.375 -1.569 1.00 26.01 116 HIS A O 1
ATOM 887 N N . LYS A 1 147 ? 40.374 42.196 -1.638 1.00 29.81 117 LYS A N 1
ATOM 888 C CA . LYS A 1 147 ? 41.141 41.838 -2.836 1.00 31.41 117 LYS A CA 1
ATOM 889 C C . LYS A 1 147 ? 40.246 41.237 -3.883 1.00 31.55 117 LYS A C 1
ATOM 890 O O . LYS A 1 147 ? 40.576 40.203 -4.453 1.00 33.17 117 LYS A O 1
ATOM 896 N N . GLY A 1 148 ? 39.080 41.850 -4.100 1.00 31.73 118 GLY A N 1
ATOM 897 C CA . GLY A 1 148 ? 38.141 41.380 -5.126 1.00 31.32 118 GLY A CA 1
ATOM 898 C C . GLY A 1 148 ? 36.964 40.497 -4.748 1.00 30.76 118 GLY A C 1
ATOM 899 O O . GLY A 1 148 ? 35.989 40.464 -5.499 1.00 30.55 118 GLY A O 1
ATOM 900 N N . ASN A 1 149 ? 37.051 39.743 -3.637 1.00 30.10 119 ASN A N 1
ATOM 901 C CA . ASN A 1 149 ? 35.932 38.901 -3.182 1.00 29.11 119 ASN A CA 1
ATOM 902 C C . ASN A 1 149 ? 34.990 39.737 -2.314 1.00 27.59 119 ASN A C 1
ATOM 903 O O . ASN A 1 149 ? 35.398 40.285 -1.303 1.00 26.98 119 ASN A O 1
ATOM 908 N N . VAL A 1 150 ? 33.734 39.810 -2.729 1.00 26.59 120 VAL A N 1
ATOM 909 C CA . VAL A 1 150 ? 32.682 40.445 -1.959 1.00 25.63 120 VAL A CA 1
ATOM 910 C C . VAL A 1 150 ? 32.167 39.443 -0.954 1.00 24.87 120 VAL A C 1
ATOM 911 O O . VAL A 1 150 ? 31.863 38.300 -1.306 1.00 25.75 120 VAL A O 1
ATOM 915 N N . PHE A 1 151 ? 32.069 39.846 0.303 1.00 23.14 121 PHE A N 1
ATOM 916 C CA . PHE A 1 151 ? 31.632 38.921 1.342 1.00 22.22 121 PHE A CA 1
ATOM 917 C C . PHE A 1 151 ? 30.414 39.377 2.116 1.00 21.69 121 PHE A C 1
ATOM 918 O O . PHE A 1 151 ? 29.899 38.619 2.948 1.00 21.32 121 PHE A O 1
ATOM 926 N N . GLY A 1 152 ? 29.941 40.598 1.842 1.00 20.64 122 GLY A N 1
ATOM 927 C CA . GLY A 1 152 ? 28.852 41.174 2.624 1.00 20.05 122 GLY A CA 1
ATOM 928 C C . GLY A 1 152 ? 28.347 42.517 2.146 1.00 19.25 122 GLY A C 1
ATOM 929 O O . GLY A 1 152 ? 28.958 43.177 1.301 1.00 18.34 122 GLY A O 1
ATOM 930 N N . ILE A 1 153 ? 27.226 42.908 2.737 1.00 19.23 123 ILE A N 1
ATOM 931 C CA . ILE A 1 153 ? 26.515 44.151 2.454 1.00 19.58 123 ILE A CA 1
ATOM 932 C C . ILE A 1 153 ? 26.220 44.811 3.787 1.00 19.53 123 ILE A C 1
ATOM 933 O O . ILE A 1 153 ? 25.855 44.112 4.740 1.00 18.27 123 ILE A O 1
ATOM 938 N N . GLU A 1 154 ? 26.389 46.138 3.876 1.00 19.31 124 GLU A N 1
ATOM 939 C CA . GLU A 1 154 ? 25.887 46.891 5.037 1.00 19.82 124 GLU A CA 1
ATOM 940 C C . GLU A 1 154 ? 24.787 47.861 4.604 1.00 18.65 124 GLU A C 1
ATOM 941 O O . GLU A 1 154 ? 25.006 48.706 3.723 1.00 17.91 124 GLU A O 1
ATOM 947 N N . PRO A 1 155 ? 23.606 47.755 5.221 1.00 17.61 125 PRO A N 1
ATOM 948 C CA . PRO A 1 155 ? 22.555 48.713 4.916 1.00 16.95 125 PRO A CA 1
ATOM 949 C C . PRO A 1 155 ? 22.812 50.031 5.606 1.00 15.98 125 PRO A C 1
ATOM 950 O O . PRO A 1 155 ? 23.675 50.104 6.490 1.00 15.17 125 PRO A O 1
ATOM 954 N N . PRO A 1 156 ? 22.124 51.093 5.170 1.00 15.55 126 PRO A N 1
ATOM 955 C CA . PRO A 1 156 ? 22.198 52.345 5.912 1.00 14.81 126 PRO A CA 1
ATOM 956 C C . PRO A 1 156 ? 21.714 52.090 7.326 1.00 13.80 126 PRO A C 1
ATOM 957 O O . PRO A 1 156 ? 20.979 51.138 7.568 1.00 14.07 126 PRO A O 1
ATOM 961 N N . ASN A 1 157 ? 22.162 52.907 8.245 1.00 13.65 127 ASN A N 1
ATOM 962 C CA . ASN A 1 157 ? 21.742 52.797 9.657 1.00 13.85 127 ASN A CA 1
ATOM 963 C C . ASN A 1 157 ? 20.246 53.046 9.843 1.00 13.87 127 ASN A C 1
ATOM 964 O O . ASN A 1 157 ? 19.626 52.523 10.785 1.00 12.38 127 ASN A O 1
ATOM 969 N N . PHE A 1 158 ? 19.715 53.936 8.996 1.00 12.90 128 PHE A N 1
ATOM 970 C CA . PHE A 1 158 ? 18.337 54.448 9.114 1.00 12.95 128 PHE A CA 1
ATOM 971 C C . PHE A 1 158 ? 17.707 54.459 7.748 1.00 13.35 128 PHE A C 1
ATOM 972 O O . PHE A 1 158 ? 18.339 54.829 6.765 1.00 11.36 128 PHE A O 1
ATOM 980 N N . VAL A 1 159 ? 16.452 54.077 7.693 1.00 13.98 129 VAL A N 1
ATOM 981 C CA . VAL A 1 159 ? 15.718 54.082 6.444 1.00 15.60 129 VAL A CA 1
ATOM 982 C C . VAL A 1 159 ? 14.320 54.668 6.617 1.00 16.59 129 VAL A C 1
ATOM 983 O O . VAL A 1 159 ? 13.804 54.729 7.734 1.00 16.00 129 VAL A O 1
ATOM 987 N N . GLU A 1 160 ? 13.729 55.072 5.493 1.00 18.26 130 GLU A N 1
ATOM 988 C CA . GLU A 1 160 ? 12.330 55.474 5.432 1.00 20.48 130 GLU A CA 1
ATOM 989 C C . GLU A 1 160 ? 11.565 54.473 4.565 1.00 20.11 130 GLU A C 1
ATOM 990 O O . GLU A 1 160 ? 11.897 54.299 3.400 1.00 19.72 130 GLU A O 1
ATOM 996 N N . LEU A 1 161 ? 10.579 53.797 5.157 1.00 19.70 131 LEU A N 1
ATOM 997 C CA . LEU A 1 161 ? 9.779 52.800 4.471 1.00 19.80 131 LEU A CA 1
ATOM 998 C C . LEU A 1 161 ? 8.290 53.013 4.683 1.00 20.30 131 LEU A C 1
ATOM 999 O O . LEU A 1 161 ? 7.845 53.501 5.753 1.00 18.52 131 LEU A O 1
ATOM 1004 N N . GLU A 1 162 ? 7.518 52.627 3.651 1.00 20.83 132 GLU A N 1
ATOM 1005 C CA . GLU A 1 162 ? 6.071 52.748 3.686 1.00 21.37 132 GLU A CA 1
ATOM 1006 C C . GLU A 1 162 ? 5.457 51.545 4.369 1.00 20.81 132 GLU A C 1
ATOM 1007 O O . GLU A 1 162 ? 5.851 50.398 4.122 1.00 19.85 132 GLU A O 1
ATOM 1013 N N . VAL A 1 163 ? 4.470 51.818 5.208 1.00 20.89 133 VAL A N 1
ATOM 1014 C CA . VAL A 1 163 ? 3.693 50.770 5.855 1.00 22.30 133 VAL A CA 1
ATOM 1015 C C . VAL A 1 163 ? 2.655 50.197 4.875 1.00 23.68 133 VAL A C 1
ATOM 1016 O O . VAL A 1 163 ? 1.852 50.940 4.328 1.00 24.10 133 VAL A O 1
ATOM 1020 N N . THR A 1 164 ? 2.703 48.892 4.656 1.00 25.27 134 THR A N 1
ATOM 1021 C CA . THR A 1 164 ? 1.863 48.244 3.645 1.00 27.07 134 THR A CA 1
ATOM 1022 C C . THR A 1 164 ? 0.749 47.386 4.262 1.00 28.54 134 THR A C 1
ATOM 1023 O O . THR A 1 164 ? -0.193 46.967 3.568 1.00 28.80 134 THR A O 1
ATOM 1027 N N . ASP A 1 165 ? 0.824 47.138 5.560 1.00 29.54 135 ASP A N 1
ATOM 1028 C CA . ASP A 1 165 ? -0.181 46.309 6.218 1.00 31.11 135 ASP A CA 1
ATOM 1029 C C . ASP A 1 165 ? -0.176 46.604 7.710 1.00 31.45 135 ASP A C 1
ATOM 1030 O O . ASP A 1 165 ? 0.886 46.574 8.354 1.00 30.68 135 ASP A O 1
ATOM 1035 N N . THR A 1 166 ? -1.350 46.939 8.245 1.00 31.66 136 THR A N 1
ATOM 1036 C CA . THR A 1 166 ? -1.552 47.028 9.692 1.00 32.19 136 THR A CA 1
ATOM 1037 C C . THR A 1 166 ? -3.042 46.987 10.038 1.00 32.53 136 THR A C 1
ATOM 1038 O O . THR A 1 166 ? -3.850 47.492 9.253 1.00 33.41 136 THR A O 1
ATOM 1042 N N . THR A 1 174 ? -5.938 47.085 22.058 1.00 38.74 144 THR A N 1
ATOM 1043 C CA . THR A 1 174 ? -4.990 46.862 23.173 1.00 39.14 144 THR A CA 1
ATOM 1044 C C . THR A 1 174 ? -5.362 47.656 24.428 1.00 38.32 144 THR A C 1
ATOM 1045 O O . THR A 1 174 ? -5.631 48.857 24.363 1.00 39.30 144 THR A O 1
ATOM 1049 N N . ALA A 1 175 ? -5.344 46.974 25.563 1.00 37.25 145 ALA A N 1
ATOM 1050 C CA . ALA A 1 175 ? -5.760 47.548 26.834 1.00 36.24 145 ALA A CA 1
ATOM 1051 C C . ALA A 1 175 ? -4.680 48.463 27.442 1.00 35.10 145 ALA A C 1
ATOM 1052 O O . ALA A 1 175 ? -4.957 49.594 27.797 1.00 34.28 145 ALA A O 1
ATOM 1054 N N . THR A 1 176 ? -3.458 47.949 27.579 1.00 34.11 146 THR A N 1
ATOM 1055 C CA . THR A 1 176 ? -2.431 48.631 28.377 1.00 33.57 146 THR A CA 1
ATOM 1056 C C . THR A 1 176 ? -1.210 49.112 27.573 1.00 33.32 146 THR A C 1
ATOM 1057 O O . THR A 1 176 ? -0.425 49.909 28.075 1.00 32.12 146 THR A O 1
ATOM 1061 N N . GLY A 1 177 ? -1.052 48.614 26.348 1.00 33.18 147 GLY A N 1
ATOM 1062 C CA . GLY A 1 177 ? 0.151 48.879 25.549 1.00 33.87 147 GLY A CA 1
ATOM 1063 C C . GLY A 1 177 ? -0.162 49.858 24.434 1.00 33.91 147 GLY A C 1
ATOM 1064 O O . GLY A 1 177 ? -1.332 50.145 24.161 1.00 35.66 147 GLY A O 1
ATOM 1065 N N . ALA A 1 178 ? 0.875 50.363 23.771 1.00 33.13 148 ALA A N 1
ATOM 1066 C CA . ALA A 1 178 ? 0.694 51.454 22.815 1.00 31.82 148 ALA A CA 1
ATOM 1067 C C . ALA A 1 178 ? 1.245 51.151 21.416 1.00 30.05 148 ALA A C 1
ATOM 1068 O O . ALA A 1 178 ? 1.570 52.073 20.662 1.00 29.27 148 ALA A O 1
ATOM 1070 N N . THR A 1 179 ? 1.306 49.874 21.061 1.00 28.08 149 THR A N 1
ATOM 1071 C CA . THR A 1 179 ? 1.741 49.494 19.723 1.00 26.76 149 THR A CA 1
ATOM 1072 C C . THR A 1 179 ? 0.889 48.389 19.143 1.00 25.82 149 THR A C 1
ATOM 1073 O O . THR A 1 179 ? 0.219 47.628 19.871 1.00 25.40 149 THR A O 1
ATOM 1077 N N . LYS A 1 180 ? 0.927 48.327 17.813 1.00 23.96 150 LYS A N 1
ATOM 1078 C CA . LYS A 1 180 ? 0.302 47.299 17.037 1.00 22.90 150 LYS A CA 1
ATOM 1079 C C . LYS A 1 180 ? 1.289 46.773 15.989 1.00 23.24 150 LYS A C 1
ATOM 1080 O O . LYS A 1 180 ? 2.196 47.492 15.574 1.00 22.50 150 LYS A O 1
ATOM 1086 N N . PRO A 1 181 ? 1.103 45.523 15.543 1.00 23.50 151 PRO A N 1
ATOM 1087 C CA . PRO A 1 181 ? 1.956 45.004 14.475 1.00 23.55 151 PRO A CA 1
ATOM 1088 C C . PRO A 1 181 ? 1.716 45.662 13.117 1.00 23.25 151 PRO A C 1
ATOM 1089 O O . PRO A 1 181 ? 0.603 46.067 12.802 1.00 22.92 151 PRO A O 1
ATOM 1093 N N . ALA A 1 182 ? 2.777 45.811 12.330 1.00 23.30 152 ALA A N 1
ATOM 1094 C CA . ALA A 1 182 ? 2.668 46.293 10.963 1.00 22.76 152 ALA A CA 1
ATOM 1095 C C . ALA A 1 182 ? 3.714 45.632 10.088 1.00 22.55 152 ALA A C 1
ATOM 1096 O O . ALA A 1 182 ? 4.666 45.035 10.592 1.00 23.49 152 ALA A O 1
ATOM 1098 N N . ILE A 1 183 ? 3.517 45.719 8.778 1.00 21.92 153 ILE A N 1
ATOM 1099 C CA . ILE A 1 183 ? 4.461 45.209 7.798 1.00 21.79 153 ILE A CA 1
ATOM 1100 C C . ILE A 1 183 ? 4.787 46.363 6.887 1.00 20.85 153 ILE A C 1
ATOM 1101 O O . ILE A 1 183 ? 3.891 47.136 6.510 1.00 20.08 153 ILE A O 1
ATOM 1106 N N . VAL A 1 184 ? 6.068 46.502 6.543 1.00 20.50 154 VAL A N 1
ATOM 1107 C CA . VAL A 1 184 ? 6.502 47.562 5.633 1.00 20.00 154 VAL A CA 1
ATOM 1108 C C . VAL A 1 184 ? 6.739 46.958 4.259 1.00 20.90 154 VAL A C 1
ATOM 1109 O O . VAL A 1 184 ? 6.625 45.730 4.076 1.00 21.22 154 VAL A O 1
ATOM 1113 N N . GLU A 1 185 ? 7.067 47.831 3.309 1.00 21.75 155 GLU A N 1
ATOM 1114 C CA . GLU A 1 185 ? 7.135 47.503 1.875 1.00 22.80 155 GLU A CA 1
ATOM 1115 C C . GLU A 1 185 ? 8.190 46.476 1.482 1.00 23.05 155 GLU A C 1
ATOM 1116 O O . GLU A 1 185 ? 8.103 45.861 0.413 1.00 22.96 155 GLU A O 1
ATOM 1122 N N . THR A 1 186 ? 9.194 46.315 2.323 1.00 22.34 156 THR A N 1
ATOM 1123 C CA . THR A 1 186 ? 10.183 45.273 2.129 1.00 22.91 156 THR A CA 1
ATOM 1124 C C . THR A 1 186 ? 9.726 43.894 2.630 1.00 23.29 156 THR A C 1
ATOM 1125 O O . THR A 1 186 ? 10.407 42.890 2.385 1.00 24.04 156 THR A O 1
ATOM 1129 N N . GLY A 1 187 ? 8.584 43.835 3.332 1.00 23.59 157 GLY A N 1
ATOM 1130 C CA . GLY A 1 187 ? 8.093 42.596 3.931 1.00 23.54 157 GLY A CA 1
ATOM 1131 C C . GLY A 1 187 ? 8.418 42.459 5.410 1.00 24.07 157 GLY A C 1
ATOM 1132 O O . GLY A 1 187 ? 7.940 41.540 6.064 1.00 23.47 157 GLY A O 1
ATOM 1133 N N . ALA A 1 188 ? 9.208 43.385 5.959 1.00 23.66 158 ALA A N 1
ATOM 1134 C CA . ALA A 1 188 ? 9.617 43.292 7.355 1.00 24.18 158 ALA A CA 1
ATOM 1135 C C . ALA A 1 188 ? 8.488 43.634 8.341 1.00 24.39 158 ALA A C 1
ATOM 1136 O O . ALA A 1 188 ? 7.706 44.560 8.107 1.00 23.97 158 ALA A O 1
ATOM 1138 N N . SER A 1 189 ? 8.411 42.886 9.442 1.00 24.97 159 SER A N 1
ATOM 1139 C CA . SER A 1 189 ? 7.475 43.221 10.511 1.00 25.36 159 SER A CA 1
ATOM 1140 C C . SER A 1 189 ? 8.077 44.229 11.497 1.00 24.31 159 SER A C 1
ATOM 1141 O O . SER A 1 189 ? 9.282 44.241 11.776 1.00 23.57 159 SER A O 1
ATOM 1144 N N . ILE A 1 190 ? 7.214 45.080 12.030 1.00 22.95 160 ILE A N 1
ATOM 1145 C CA . ILE A 1 190 ? 7.654 46.145 12.910 1.00 22.27 160 ILE A CA 1
ATOM 1146 C C . ILE A 1 190 ? 6.479 46.609 13.764 1.00 21.54 160 ILE A C 1
ATOM 1147 O O . ILE A 1 190 ? 5.374 46.661 13.268 1.00 21.05 160 ILE A O 1
ATOM 1152 N N . LYS A 1 191 ? 6.735 46.909 15.039 1.00 20.97 161 LYS A N 1
ATOM 1153 C CA . LYS A 1 191 ? 5.706 47.446 15.937 1.00 21.19 161 LYS A CA 1
ATOM 1154 C C . LYS A 1 191 ? 5.603 48.953 15.795 1.00 20.26 161 LYS A C 1
ATOM 1155 O O . LYS A 1 191 ? 6.624 49.657 15.870 1.00 19.66 161 LYS A O 1
ATOM 1160 N N . VAL A 1 192 ? 4.371 49.448 15.653 1.00 19.52 162 VAL A N 1
ATOM 1161 C CA . VAL A 1 192 ? 4.133 50.870 15.488 1.00 19.20 162 VAL A CA 1
ATOM 1162 C C . VAL A 1 192 ? 3.062 51.461 16.434 1.00 19.22 162 VAL A C 1
ATOM 1163 O O . VAL A 1 192 ? 2.213 50.743 16.938 1.00 19.02 162 VAL A O 1
ATOM 1167 N N . PRO A 1 193 ? 3.098 52.784 16.643 1.00 19.27 163 PRO A N 1
ATOM 1168 C CA . PRO A 1 193 ? 2.043 53.445 17.422 1.00 19.92 163 PRO A CA 1
ATOM 1169 C C . PRO A 1 193 ? 0.665 53.231 16.804 1.00 20.47 163 PRO A C 1
ATOM 1170 O O . PRO A 1 193 ? 0.553 52.872 15.619 1.00 20.46 163 PRO A O 1
ATOM 1174 N N . LEU A 1 194 ? -0.368 53.437 17.600 1.00 20.66 164 LEU A N 1
ATOM 1175 C CA . LEU A 1 194 ? -1.712 53.041 17.191 1.00 21.48 164 LEU A CA 1
ATOM 1176 C C . LEU A 1 194 ? -2.288 53.932 16.084 1.00 20.94 164 LEU A C 1
ATOM 1177 O O . LEU A 1 194 ? -3.181 53.489 15.367 1.00 21.09 164 LEU A O 1
ATOM 1182 N N . PHE A 1 195 ? -1.731 55.140 15.928 1.00 20.71 165 PHE A N 1
ATOM 1183 C CA . PHE A 1 195 ? -2.159 56.108 14.911 1.00 20.69 165 PHE A CA 1
ATOM 1184 C C . PHE A 1 195 ? -1.519 55.863 13.535 1.00 21.83 165 PHE A C 1
ATOM 1185 O O . PHE A 1 195 ? -1.916 56.474 12.554 1.00 21.67 165 PHE A O 1
ATOM 1193 N N . VAL A 1 196 ? -0.554 54.943 13.454 1.00 22.16 166 VAL A N 1
ATOM 1194 C CA . VAL A 1 196 ? 0.118 54.697 12.182 1.00 22.51 166 VAL A CA 1
ATOM 1195 C C . VAL A 1 196 ? -0.813 53.880 11.286 1.00 23.25 166 VAL A C 1
ATOM 1196 O O . VAL A 1 196 ? -1.441 52.921 11.746 1.00 24.62 166 VAL A O 1
ATOM 1200 N N . ASN A 1 197 ? -0.927 54.296 10.026 1.00 24.11 167 ASN A N 1
ATOM 1201 C CA . ASN A 1 197 ? -1.811 53.646 9.071 1.00 24.76 167 ASN A CA 1
ATOM 1202 C C . ASN A 1 197 ? -1.064 53.170 7.845 1.00 24.80 167 ASN A C 1
ATOM 1203 O O . ASN A 1 197 ? -0.027 53.729 7.498 1.00 24.15 167 ASN A O 1
ATOM 1208 N N . LYS A 1 198 ? -1.639 52.179 7.153 1.00 24.82 168 LYS A N 1
ATOM 1209 C CA . LYS A 1 198 ? -1.174 51.801 5.817 1.00 25.16 168 LYS A CA 1
ATOM 1210 C C . LYS A 1 198 ? -0.975 53.065 4.990 1.00 24.46 168 LYS A C 1
ATOM 1211 O O . LYS A 1 198 ? -1.843 53.948 4.957 1.00 24.36 168 LYS A O 1
ATOM 1215 N N . GLY A 1 199 ? 0.178 53.166 4.338 1.00 24.02 169 GLY A N 1
ATOM 1216 C CA . GLY A 1 199 ? 0.487 54.329 3.510 1.00 23.91 169 GLY A CA 1
ATOM 1217 C C . GLY A 1 199 ? 1.401 55.342 4.161 1.00 23.70 169 GLY A C 1
ATOM 1218 O O . GLY A 1 199 ? 2.082 56.084 3.480 1.00 23.39 169 GLY A O 1
ATOM 1219 N N . ASP A 1 200 ? 1.421 55.378 5.488 1.00 23.88 170 ASP A N 1
ATOM 1220 C CA . ASP A 1 200 ? 2.391 56.183 6.214 1.00 23.69 170 ASP A CA 1
ATOM 1221 C C . ASP A 1 200 ? 3.825 55.699 5.920 1.00 22.83 170 ASP A C 1
ATOM 1222 O O . ASP A 1 200 ? 4.080 54.499 5.728 1.00 22.90 170 ASP A O 1
ATOM 1227 N N . ILE A 1 201 ? 4.735 56.662 5.870 1.00 22.15 171 ILE A N 1
ATOM 1228 C CA . ILE A 1 201 ? 6.171 56.418 5.749 1.00 21.70 171 ILE A CA 1
ATOM 1229 C C . ILE A 1 201 ? 6.784 56.594 7.132 1.00 20.10 171 ILE A C 1
ATOM 1230 O O . ILE A 1 201 ? 6.544 57.605 7.816 1.00 19.72 171 ILE A O 1
ATOM 1235 N N . ILE A 1 202 ? 7.581 55.614 7.544 1.00 19.11 172 ILE A N 1
ATOM 1236 C CA . ILE A 1 202 ? 8.165 55.636 8.900 1.00 17.73 172 ILE A CA 1
ATOM 1237 C C . ILE A 1 202 ? 9.674 55.499 8.858 1.00 16.95 172 ILE A C 1
ATOM 1238 O O . ILE A 1 202 ? 10.209 54.835 7.967 1.00 16.99 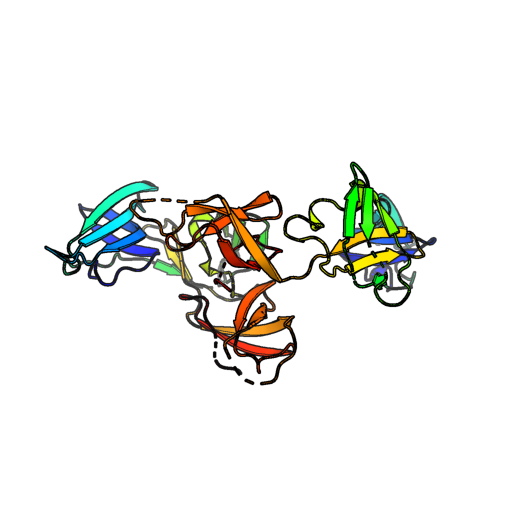172 ILE A O 1
ATOM 1243 N N . ARG A 1 203 ? 10.350 56.116 9.833 1.00 16.60 173 ARG A N 1
ATOM 1244 C CA . ARG A 1 203 ? 11.818 55.997 9.974 1.00 16.64 173 ARG A CA 1
ATOM 1245 C C . ARG A 1 203 ? 12.144 54.836 10.897 1.00 14.78 173 ARG A C 1
ATOM 1246 O O . ARG A 1 203 ? 11.515 54.685 11.926 1.00 13.12 173 ARG A O 1
ATOM 1254 N N . ILE A 1 204 ? 13.112 54.015 10.480 1.00 14.26 174 ILE A N 1
ATOM 1255 C CA . ILE A 1 204 ? 13.465 52.783 11.109 1.00 14.34 174 ILE A CA 1
ATOM 1256 C C . ILE A 1 204 ? 14.990 52.722 11.344 1.00 14.02 174 ILE A C 1
ATOM 1257 O O . ILE A 1 204 ? 15.801 53.134 10.491 1.00 12.59 174 ILE A O 1
ATOM 1262 N N . ASP A 1 205 ? 15.348 52.277 12.544 1.00 13.90 175 ASP A N 1
ATOM 1263 C CA . ASP A 1 205 ? 16.711 51.864 12.887 1.00 13.48 175 ASP A CA 1
ATOM 1264 C C . ASP A 1 205 ? 16.882 50.451 12.356 1.00 13.44 175 ASP A C 1
ATOM 1265 O O . ASP A 1 205 ? 16.204 49.492 12.812 1.00 14.28 175 ASP A O 1
ATOM 1270 N N . THR A 1 206 ? 17.782 50.290 11.398 1.00 12.86 176 THR A N 1
ATOM 1271 C CA . THR A 1 206 ? 17.930 48.994 10.699 1.00 13.24 176 THR A CA 1
ATOM 1272 C C . THR A 1 206 ? 18.686 47.970 11.526 1.00 14.66 176 THR A C 1
ATOM 1273 O O . THR A 1 206 ? 18.584 46.777 11.261 1.00 15.82 176 THR A O 1
ATOM 1277 N N . ARG A 1 207 ? 19.480 48.425 12.494 1.00 15.27 177 ARG A N 1
ATOM 1278 C CA . ARG A 1 207 ? 20.162 47.502 13.403 1.00 16.61 177 ARG A CA 1
ATOM 1279 C C . ARG A 1 207 ? 19.167 46.834 14.360 1.00 16.71 177 ARG A C 1
ATOM 1280 O O . ARG A 1 207 ? 19.226 45.649 14.585 1.00 17.30 177 ARG A O 1
ATOM 1285 N N . THR A 1 208 ? 18.267 47.607 14.924 1.00 16.98 178 THR A N 1
ATOM 1286 C CA . THR A 1 208 ? 17.313 47.098 15.919 1.00 17.04 178 THR A CA 1
ATOM 1287 C C . THR A 1 208 ? 15.981 46.704 15.287 1.00 17.04 178 THR A C 1
ATOM 1288 O O . THR A 1 208 ? 15.194 45.966 15.905 1.00 17.27 178 THR A O 1
ATOM 1292 N N . GLY A 1 209 ? 15.713 47.201 14.082 1.00 16.46 179 GLY A N 1
ATOM 1293 C CA . GLY A 1 209 ? 14.416 47.012 13.429 1.00 16.61 179 GLY A CA 1
ATOM 1294 C C . GLY A 1 209 ? 13.289 47.807 14.087 1.00 16.68 179 GLY A C 1
ATOM 1295 O O . GLY A 1 209 ? 12.131 47.505 13.875 1.00 16.32 179 GLY A O 1
ATOM 1296 N N . GLU A 1 210 ? 13.624 48.838 14.868 1.00 16.74 180 GLU A N 1
ATOM 1297 C CA . GLU A 1 210 ? 12.621 49.599 15.619 1.00 17.54 180 GLU A CA 1
ATOM 1298 C C . GLU A 1 210 ? 12.201 50.898 14.945 1.00 16.52 180 GLU A C 1
ATOM 1299 O O . GLU A 1 210 ? 13.004 51.591 14.328 1.00 15.13 180 GLU A O 1
ATOM 1305 N N . TYR A 1 211 ? 10.922 51.212 15.113 1.00 17.10 181 TYR A N 1
ATOM 1306 C CA . TYR A 1 211 ? 10.327 52.469 14.673 1.00 17.03 181 TYR A CA 1
ATOM 1307 C C . TYR A 1 211 ? 10.869 53.621 15.481 1.00 17.55 181 TYR A C 1
ATOM 1308 O O . TYR A 1 211 ? 11.003 53.522 16.706 1.00 16.64 181 TYR A O 1
ATOM 1325 N N . GLU A 1 213 ? 10.035 57.302 14.149 1.00 19.17 183 GLU A N 1
ATOM 1326 C CA . GLU A 1 213 ? 8.915 58.250 14.012 1.00 20.12 183 GLU A CA 1
ATOM 1327 C C . GLU A 1 213 ? 8.321 58.140 12.618 1.00 21.09 183 GLU A C 1
ATOM 1328 O O . GLU A 1 213 ? 8.869 57.452 11.789 1.00 18.48 183 GLU A O 1
ATOM 1334 N N . ARG A 1 214 ? 7.214 58.838 12.367 1.00 23.39 184 ARG A N 1
ATOM 1335 C CA . ARG A 1 214 ? 6.668 58.954 11.001 1.00 26.15 184 ARG A CA 1
ATOM 1336 C C . ARG A 1 214 ? 7.407 60.016 10.232 1.00 28.24 184 ARG A C 1
ATOM 1337 O O . ARG A 1 214 ? 7.778 61.030 10.797 1.00 29.66 184 ARG A O 1
ATOM 1345 N N . VAL A 1 215 ? 7.618 59.749 8.948 1.00 31.01 185 VAL A N 1
ATOM 1346 C CA . VAL A 1 215 ? 8.007 60.712 7.907 1.00 33.54 185 VAL A CA 1
ATOM 1347 C C . VAL A 1 215 ? 9.243 60.227 7.142 1.00 34.51 185 VAL A C 1
ATOM 1348 O O . VAL A 1 215 ? 9.521 60.745 6.036 1.00 35.75 185 VAL A O 1
ATOM 1361 N N . ILE B 1 32 ? 1.949 58.037 46.154 1.00 45.15 2 ILE B N 1
ATOM 1362 C CA . ILE B 1 32 ? 1.971 58.288 44.709 1.00 43.18 2 ILE B CA 1
ATOM 1363 C C . ILE B 1 32 ? 0.572 58.088 44.108 1.00 41.65 2 ILE B C 1
ATOM 1364 O O . ILE B 1 32 ? -0.148 57.157 44.491 1.00 40.75 2 ILE B O 1
ATOM 1367 N N . SER B 1 33 ? 0.194 58.978 43.181 1.00 40.02 3 SER B N 1
ATOM 1368 C CA . SER B 1 33 ? -1.109 58.897 42.487 1.00 38.47 3 SER B CA 1
ATOM 1369 C C . SER B 1 33 ? -1.005 58.067 41.216 1.00 36.61 3 SER B C 1
ATOM 1370 O O . SER B 1 33 ? 0.035 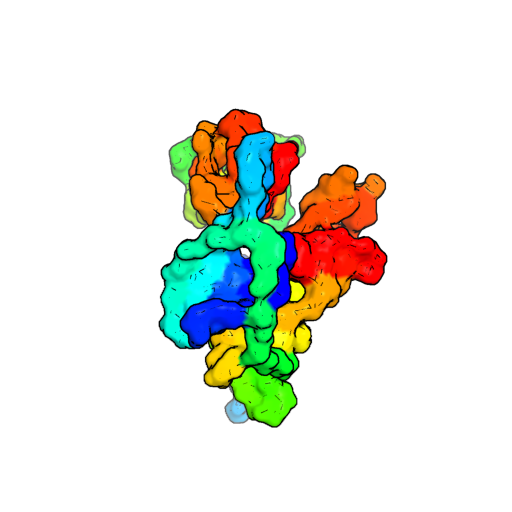58.086 40.534 1.00 35.82 3 SER B O 1
ATOM 1373 N N . ALA B 1 34 ? -2.091 57.365 40.880 1.00 34.43 4 ALA B N 1
ATOM 1374 C CA . ALA B 1 34 ? -2.149 56.625 39.633 1.00 33.25 4 ALA B CA 1
ATOM 1375 C C . ALA B 1 34 ? -1.965 57.568 38.418 1.00 32.44 4 ALA B C 1
ATOM 1376 O O . ALA B 1 34 ? -1.410 57.181 37.391 1.00 30.48 4 ALA B O 1
ATOM 1378 N N . GLY B 1 35 ? -2.410 58.816 38.560 1.00 32.07 5 GLY B N 1
ATOM 1379 C CA . GLY B 1 35 ? -2.214 59.825 37.522 1.00 31.88 5 GLY B CA 1
ATOM 1380 C C . GLY B 1 35 ? -0.764 60.242 37.322 1.00 31.84 5 GLY B C 1
ATOM 1381 O O . GLY B 1 35 ? -0.422 60.835 36.283 1.00 31.50 5 GLY B O 1
ATOM 1382 N N . ASP B 1 36 ? 0.094 59.945 38.298 1.00 31.77 6 ASP B N 1
ATOM 1383 C CA . ASP B 1 36 ? 1.541 60.212 38.170 1.00 32.17 6 ASP B CA 1
ATOM 1384 C C . ASP B 1 36 ? 2.381 58.940 37.938 1.00 31.14 6 ASP B C 1
ATOM 1385 O O . ASP B 1 36 ? 3.593 58.966 38.110 1.00 31.09 6 ASP B O 1
ATOM 1390 N N . PHE B 1 37 ? 1.744 57.838 37.542 1.00 29.98 7 PHE B N 1
ATOM 1391 C CA . PHE B 1 37 ? 2.467 56.586 37.309 1.00 29.32 7 PHE B CA 1
ATOM 1392 C C . PHE B 1 37 ? 3.498 56.725 36.194 1.00 29.28 7 PHE B C 1
ATOM 1393 O O . PHE B 1 37 ? 3.276 57.453 35.226 1.00 28.60 7 PHE B O 1
ATOM 1401 N N . LYS B 1 38 ? 4.616 56.021 36.349 1.00 28.78 8 LYS B N 1
ATOM 1402 C CA . LYS B 1 38 ? 5.555 55.772 35.260 1.00 29.36 8 LYS B CA 1
ATOM 1403 C C . LYS B 1 38 ? 5.889 54.303 35.273 1.00 29.55 8 LYS B C 1
ATOM 1404 O O . LYS B 1 38 ? 5.829 53.661 36.341 1.00 28.57 8 LYS B O 1
ATOM 1409 N N . ASN B 1 39 ? 6.212 53.748 34.098 1.00 29.13 9 ASN B N 1
ATOM 1410 C CA . ASN B 1 39 ? 6.662 52.375 34.026 1.00 29.30 9 ASN B CA 1
ATOM 1411 C C . ASN B 1 39 ? 7.760 52.211 35.069 1.00 28.61 9 ASN B C 1
ATOM 1412 O O . ASN B 1 39 ? 8.651 53.078 35.170 1.00 28.60 9 ASN B O 1
ATOM 1417 N N . GLY B 1 40 ? 7.652 51.165 35.887 1.00 27.26 10 GLY B N 1
ATOM 1418 C CA . GLY B 1 40 ? 8.680 50.846 36.868 1.00 26.69 10 GLY B CA 1
ATOM 1419 C C . GLY B 1 40 ? 8.443 51.351 38.284 1.00 26.41 10 GLY B C 1
ATOM 1420 O O . GLY B 1 40 ? 9.140 50.936 39.193 1.00 25.20 10 GLY B O 1
ATOM 1421 N N . VAL B 1 41 ? 7.480 52.249 38.503 1.00 26.02 11 VAL B N 1
ATOM 1422 C CA . VAL B 1 41 ? 7.248 52.709 39.888 1.00 26.06 11 VAL B CA 1
ATOM 1423 C C . VAL B 1 41 ? 6.613 51.610 40.711 1.00 24.97 11 VAL B C 1
ATOM 1424 O O . VAL B 1 41 ? 5.933 50.742 40.175 1.00 23.57 11 VAL B O 1
ATOM 1428 N N . THR B 1 42 ? 6.801 51.693 42.017 1.00 25.08 12 THR B N 1
ATOM 1429 C CA . THR B 1 42 ? 6.328 50.646 42.922 1.00 26.53 12 THR B CA 1
ATOM 1430 C C . THR B 1 42 ? 5.477 51.238 44.031 1.00 27.39 12 THR B C 1
ATOM 1431 O O . THR B 1 42 ? 5.782 52.320 44.536 1.00 27.83 12 THR B O 1
ATOM 1435 N N . PHE B 1 43 ? 4.430 50.511 44.421 1.00 29.10 13 PHE B N 1
ATOM 1436 C CA . PHE B 1 43 ? 3.526 50.968 45.490 1.00 30.55 13 PHE B CA 1
ATOM 1437 C C . PHE B 1 43 ? 2.919 49.808 46.266 1.00 32.44 13 PHE B C 1
ATOM 1438 O O . PHE B 1 43 ? 2.957 48.652 45.817 1.00 32.41 13 PHE B O 1
ATOM 1446 N N . GLU B 1 44 ? 2.339 50.151 47.419 1.00 35.06 14 GLU B N 1
ATOM 1447 C CA . GLU B 1 44 ? 1.640 49.185 48.300 1.00 37.64 14 GLU B CA 1
ATOM 1448 C C . GLU B 1 44 ? 0.130 49.040 48.002 1.00 38.16 14 GLU B C 1
ATOM 1449 O O . GLU B 1 44 ? -0.584 50.032 48.002 1.00 38.45 14 GLU B O 1
ATOM 1455 N N . LEU B 1 45 ? -0.339 47.811 47.764 1.00 39.84 15 LEU B N 1
ATOM 1456 C CA . LEU B 1 45 ? -1.790 47.531 47.552 1.00 40.68 15 LEU B CA 1
ATOM 1457 C C . LEU B 1 45 ? -2.223 46.088 47.932 1.00 41.11 15 LEU B C 1
ATOM 1458 O O . LEU B 1 45 ? -1.616 45.120 47.466 1.00 41.62 15 LEU B O 1
ATOM 1463 N N . ASP B 1 46 ? -3.295 45.958 48.734 1.00 41.97 16 ASP B N 1
ATOM 1464 C CA . ASP B 1 46 ? -3.792 44.640 49.258 1.00 42.27 16 ASP B CA 1
ATOM 1465 C C . ASP B 1 46 ? -2.724 43.865 49.996 1.00 42.16 16 ASP B C 1
ATOM 1466 O O . ASP B 1 46 ? -2.554 42.656 49.744 1.00 42.09 16 ASP B O 1
ATOM 1471 N N . GLY B 1 47 ? -2.004 44.556 50.896 1.00 41.89 17 GLY B N 1
ATOM 1472 C CA . GLY B 1 47 ? -0.807 43.992 51.558 1.00 41.33 17 GLY B CA 1
ATOM 1473 C C . GLY B 1 47 ? 0.253 43.531 50.567 1.00 40.75 17 GLY B C 1
ATOM 1474 O O . GLY B 1 47 ? 1.006 42.594 50.832 1.00 40.59 17 GLY B O 1
ATOM 1475 N N . GLN B 1 48 ? 0.309 44.208 49.419 1.00 39.95 18 GLN B N 1
ATOM 1476 C CA . GLN B 1 48 ? 1.130 43.768 48.290 1.00 39.07 18 GLN B CA 1
ATOM 1477 C C . GLN B 1 48 ? 2.003 44.910 47.803 1.00 37.41 18 GLN B C 1
ATOM 1478 O O . GLN B 1 48 ? 1.679 46.066 48.033 1.00 37.27 18 GLN B O 1
ATOM 1479 N N . ILE B 1 49 ? 3.130 44.563 47.182 1.00 36.58 19 ILE B N 1
ATOM 1480 C CA . ILE B 1 49 ? 3.997 45.529 46.495 1.00 35.35 19 ILE B CA 1
ATOM 1481 C C . ILE B 1 49 ? 3.908 45.198 45.010 1.00 34.26 19 ILE B C 1
ATOM 1482 O O . ILE B 1 49 ? 4.185 44.063 44.607 1.00 33.92 19 ILE B O 1
ATOM 1487 N N . PHE B 1 50 ? 3.482 46.171 44.209 1.00 32.64 20 PHE B N 1
ATOM 1488 C CA . PHE B 1 50 ? 3.341 45.967 42.760 1.00 31.51 20 PHE B CA 1
ATOM 1489 C C . PHE B 1 50 ? 4.281 46.917 42.042 1.00 29.65 20 PHE B C 1
ATOM 1490 O O . PHE B 1 50 ? 4.614 47.977 42.577 1.00 28.46 20 PHE B O 1
ATOM 1498 N N . GLN B 1 51 ? 4.659 46.540 40.824 1.00 28.18 21 GLN B N 1
ATOM 1499 C CA . GLN B 1 51 ? 5.394 47.428 39.919 1.00 28.17 21 GLN B CA 1
ATOM 1500 C C . GLN B 1 51 ? 4.592 47.656 38.631 1.00 26.96 21 GLN B C 1
ATOM 1501 O O . GLN B 1 51 ? 4.037 46.738 38.056 1.00 26.24 21 GLN B O 1
ATOM 1507 N N . VAL B 1 52 ? 4.572 48.887 38.159 1.00 26.34 22 VAL B N 1
ATOM 1508 C CA . VAL B 1 52 ? 3.836 49.186 36.948 1.00 26.17 22 VAL B CA 1
ATOM 1509 C C . VAL B 1 52 ? 4.632 48.670 35.747 1.00 26.46 22 VAL B C 1
ATOM 1510 O O . VAL B 1 52 ? 5.750 49.117 35.519 1.00 25.93 22 VAL B O 1
ATOM 1514 N N . ILE B 1 53 ? 4.072 47.719 34.997 1.00 27.20 23 ILE B N 1
ATOM 1515 C CA . ILE B 1 53 ? 4.726 47.243 33.781 1.00 27.88 23 ILE B CA 1
ATOM 1516 C C . ILE B 1 53 ? 4.361 48.160 32.625 1.00 28.04 23 ILE B C 1
ATOM 1517 O O . ILE B 1 53 ? 5.242 48.693 31.943 1.00 27.66 23 ILE B O 1
ATOM 1522 N N . GLU B 1 54 ? 3.054 48.338 32.406 1.00 27.58 24 GLU B N 1
ATOM 1523 C CA . GLU B 1 54 ? 2.562 49.293 31.431 1.00 27.68 24 GLU B CA 1
ATOM 1524 C C . GLU B 1 54 ? 1.189 49.839 31.825 1.00 26.41 24 GLU B C 1
ATOM 1525 O O . GLU B 1 54 ? 0.512 49.304 32.696 1.00 25.39 24 GLU B O 1
ATOM 1531 N N . PHE B 1 55 ? 0.795 50.926 31.172 1.00 25.87 25 PHE B N 1
ATOM 1532 C CA . PHE B 1 55 ? -0.505 51.528 31.447 1.00 24.86 25 PHE B CA 1
ATOM 1533 C C . PHE B 1 55 ? -0.958 52.456 30.337 1.00 25.13 25 PHE B C 1
ATOM 1534 O O . PHE B 1 55 ? -0.141 52.956 29.548 1.00 23.97 25 PHE B O 1
ATOM 1542 N N . GLN B 1 56 ? -2.277 52.678 30.314 1.00 24.48 26 GLN B N 1
ATOM 1543 C CA . GLN B 1 56 ? -2.882 53.746 29.543 1.00 24.18 26 GLN B CA 1
ATOM 1544 C C . GLN B 1 56 ? -3.644 54.708 30.494 1.00 23.14 26 GLN B C 1
ATOM 1545 O O . GLN B 1 56 ? -4.513 54.289 31.250 1.00 23.05 26 GLN B O 1
ATOM 1551 N N . HIS B 1 57 ? -3.282 55.979 30.464 1.00 22.38 27 HIS B N 1
ATOM 1552 C CA . HIS B 1 57 ? -4.065 57.005 31.132 1.00 21.72 27 HIS B CA 1
ATOM 1553 C C . HIS B 1 57 ? -5.092 57.545 30.119 1.00 22.00 27 HIS B C 1
ATOM 1554 O O . HIS B 1 57 ? -4.751 58.329 29.217 1.00 21.58 27 HIS B O 1
ATOM 1561 N N . VAL B 1 58 ? -6.347 57.139 30.294 1.00 22.27 28 VAL B N 1
ATOM 1562 C CA . VAL B 1 58 ? -7.435 57.511 29.371 1.00 21.84 28 VAL B CA 1
ATOM 1563 C C . VAL B 1 58 ? -8.272 58.651 29.927 1.00 21.63 28 VAL B C 1
ATOM 1564 O O . VAL B 1 58 ? -8.746 58.578 31.064 1.00 19.94 28 VAL B O 1
ATOM 1568 N N . LYS B 1 59 ? -8.406 59.715 29.114 1.00 21.25 29 LYS B N 1
ATOM 1569 C CA . LYS B 1 59 ? -9.266 60.835 29.392 1.00 21.69 29 LYS B CA 1
ATOM 1570 C C . LYS B 1 59 ? -10.401 60.823 28.344 1.00 21.35 29 LYS B C 1
ATOM 1571 O O . LYS B 1 59 ? -10.275 61.426 27.269 1.00 20.89 29 LYS B O 1
ATOM 1575 N N . PRO B 1 60 ? -11.505 60.114 28.651 1.00 21.73 30 PRO B N 1
ATOM 1576 C CA . PRO B 1 60 ? -12.623 60.064 27.733 1.00 21.64 30 PRO B CA 1
ATOM 1577 C C . PRO B 1 60 ? -13.385 61.381 27.682 1.00 21.33 30 PRO B C 1
ATOM 1578 O O . PRO B 1 60 ? -13.396 62.137 28.668 1.00 19.94 30 PRO B O 1
ATOM 1582 N N . GLY B 1 61 ? -14.007 61.644 26.534 1.00 21.47 31 GLY B N 1
ATOM 1583 C CA . GLY B 1 61 ? -14.814 62.839 26.308 1.00 21.70 31 GLY B CA 1
ATOM 1584 C C . GLY B 1 61 ? -16.055 62.916 27.186 1.00 21.73 31 GLY B C 1
ATOM 1585 O O . GLY B 1 61 ? -16.509 64.009 27.519 1.00 21.88 31 GLY B O 1
ATOM 1586 N N . LYS B 1 62 ? -16.591 61.756 27.558 1.00 22.52 32 LYS B N 1
ATOM 1587 C CA . LYS B 1 62 ? -17.719 61.668 28.494 1.00 23.56 32 LYS B CA 1
ATOM 1588 C C . LYS B 1 62 ? -17.356 60.797 29.657 1.00 23.81 32 LYS B C 1
ATOM 1589 O O . LYS B 1 62 ? -16.836 59.705 29.482 1.00 25.52 32 LYS B O 1
ATOM 1592 N N . GLY B 1 63 ? -17.637 61.259 30.859 1.00 24.08 33 GLY B N 1
ATOM 1593 C CA . GLY B 1 63 ? -17.371 60.439 32.043 1.00 24.11 33 GLY B CA 1
ATOM 1594 C C . GLY B 1 63 ? -15.942 60.534 32.537 1.00 23.94 33 GLY B C 1
ATOM 1595 O O . GLY B 1 63 ? -15.147 61.377 32.076 1.00 22.87 33 GLY B O 1
ATOM 1596 N N . ALA B 1 64 ? -15.622 59.676 33.496 1.00 23.68 34 ALA B N 1
ATOM 1597 C CA . ALA B 1 64 ? -14.415 59.860 34.297 1.00 23.78 34 ALA B CA 1
ATOM 1598 C C . ALA B 1 64 ? -13.157 59.261 33.667 1.00 23.29 34 ALA B C 1
ATOM 1599 O O . ALA B 1 64 ? -13.195 58.224 33.012 1.00 23.06 34 ALA B O 1
ATOM 1601 N N . ALA B 1 65 ? -12.038 59.939 33.905 1.00 23.49 35 ALA B N 1
ATOM 1602 C CA . ALA B 1 65 ? -10.739 59.451 33.524 1.00 22.92 35 ALA B CA 1
ATOM 1603 C C . ALA B 1 65 ? -10.371 58.237 34.376 1.00 23.45 35 ALA B C 1
ATOM 1604 O O . ALA B 1 65 ? -10.870 58.044 35.483 1.00 22.15 35 ALA B O 1
ATOM 1606 N N . PHE B 1 66 ? -9.498 57.407 33.823 1.00 23.57 36 PHE B N 1
ATOM 1607 C CA . PHE B 1 66 ? -9.052 56.216 34.490 1.00 23.55 36 PHE B CA 1
ATOM 1608 C C . PHE B 1 66 ? -7.683 55.855 33.947 1.00 23.46 36 PHE B C 1
ATOM 1609 O O . PHE B 1 66 ? -7.302 56.270 32.854 1.00 22.39 36 PHE B O 1
ATOM 1617 N N . VAL B 1 67 ? -6.944 55.128 34.766 1.00 23.98 37 VAL B N 1
ATOM 1618 C CA . VAL B 1 67 ? -5.599 54.667 34.448 1.00 24.95 37 VAL B CA 1
ATOM 1619 C C . VAL B 1 67 ? -5.628 53.129 34.452 1.00 25.23 37 VAL B C 1
ATOM 1620 O O . VAL B 1 67 ? -5.728 52.500 35.486 1.00 24.90 37 VAL B O 1
ATOM 1624 N N . ARG B 1 68 ? -5.528 52.555 33.260 1.00 26.53 38 ARG B N 1
ATOM 1625 C CA . ARG B 1 68 ? -5.638 51.130 33.033 1.00 27.81 38 ARG B CA 1
ATOM 1626 C C . ARG B 1 68 ? -4.212 50.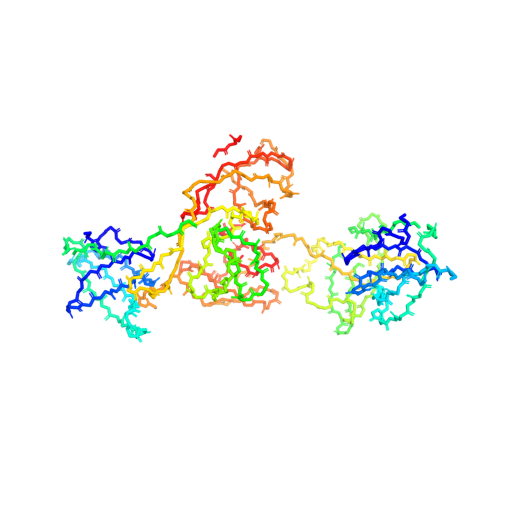552 32.998 1.00 28.35 38 ARG B C 1
ATOM 1627 O O . ARG B 1 68 ? -3.401 50.947 32.145 1.00 26.74 38 ARG B O 1
ATOM 1635 N N . THR B 1 69 ? -3.921 49.621 33.916 1.00 29.13 39 THR B N 1
ATOM 1636 C CA . THR B 1 69 ? -2.533 49.187 34.162 1.00 30.52 39 THR B CA 1
ATOM 1637 C C . THR B 1 69 ? -2.286 47.675 34.081 1.00 31.45 39 THR B C 1
ATOM 1638 O O . THR B 1 69 ? -3.186 46.849 34.304 1.00 32.41 39 THR B O 1
ATOM 1642 N N . LYS B 1 70 ? -1.041 47.337 33.756 1.00 32.23 40 LYS B N 1
ATOM 1643 C CA . LYS B 1 70 ? -0.513 45.987 33.886 1.00 32.28 40 LYS B CA 1
ATOM 1644 C C . LYS B 1 70 ? 0.530 46.110 34.977 1.00 31.90 40 LYS B C 1
ATOM 1645 O O . LYS B 1 70 ? 1.420 46.977 34.898 1.00 31.44 40 LYS B O 1
ATOM 1649 N N . LEU B 1 71 ? 0.390 45.277 36.010 1.00 31.44 41 LEU B N 1
ATOM 1650 C CA . LEU B 1 71 ? 1.214 45.336 37.211 1.00 31.11 41 LEU B CA 1
ATOM 1651 C C . LEU B 1 71 ? 1.941 44.016 37.433 1.00 31.53 41 LEU B C 1
ATOM 1652 O O . LEU B 1 71 ? 1.400 42.954 37.132 1.00 31.08 41 LEU B O 1
ATOM 1657 N N . LYS B 1 72 ? 3.159 44.097 37.971 1.00 32.14 42 LYS B N 1
ATOM 1658 C CA . LYS B 1 72 ? 3.903 42.921 38.400 1.00 32.63 42 LYS B CA 1
ATOM 1659 C C . LYS B 1 72 ? 3.933 42.888 39.924 1.00 33.00 42 LYS B C 1
ATOM 1660 O O . LYS B 1 72 ? 4.393 43.830 40.565 1.00 31.75 42 LYS B O 1
ATOM 1664 N N . ASN B 1 73 ? 3.413 41.800 40.493 1.00 34.24 43 ASN B N 1
ATOM 1665 C CA . ASN B 1 73 ? 3.593 41.501 41.900 1.00 35.33 43 ASN B CA 1
ATOM 1666 C C . ASN B 1 73 ? 5.091 41.202 42.112 1.00 36.01 43 ASN B C 1
ATOM 1667 O O . ASN B 1 73 ? 5.636 40.258 41.524 1.00 35.50 43 ASN B O 1
ATOM 1672 N N . ILE B 1 74 ? 5.760 42.046 42.900 1.00 36.90 44 ILE B N 1
ATOM 1673 C CA . ILE B 1 74 ? 7.211 41.932 43.099 1.00 38.11 44 ILE B CA 1
ATOM 1674 C C . ILE B 1 74 ? 7.554 40.697 43.930 1.00 38.97 44 ILE B C 1
ATOM 1675 O O . ILE B 1 74 ? 8.536 39.993 43.635 1.00 39.25 44 ILE B O 1
ATOM 1680 N N . VAL B 1 75 ? 6.743 40.446 44.957 1.00 39.67 45 VAL B N 1
ATOM 1681 C CA . VAL B 1 75 ? 6.949 39.299 45.840 1.00 40.66 45 VAL B CA 1
ATOM 1682 C C . VAL B 1 75 ? 6.720 37.984 45.071 1.00 41.04 45 VAL B C 1
ATOM 1683 O O . VAL B 1 75 ? 7.665 37.225 44.856 1.00 41.69 45 VAL B O 1
ATOM 1687 N N . THR B 1 76 ? 5.500 37.738 44.605 1.00 41.29 46 THR B N 1
ATOM 1688 C CA . THR B 1 76 ? 5.186 36.445 43.969 1.00 41.68 46 THR B CA 1
ATOM 1689 C C . THR B 1 76 ? 5.610 36.329 42.507 1.00 41.72 46 THR B C 1
ATOM 1690 O O . THR B 1 76 ? 5.732 35.211 41.992 1.00 42.32 46 THR B O 1
ATOM 1694 N N . GLY B 1 77 ? 5.789 37.466 41.823 1.00 41.39 47 GLY B N 1
ATOM 1695 C CA . GLY B 1 77 ? 6.132 37.466 40.395 1.00 40.85 47 GLY B CA 1
ATOM 1696 C C . GLY B 1 77 ? 4.944 37.371 39.449 1.00 40.55 47 GLY B C 1
ATOM 1697 O O . GLY B 1 77 ? 5.122 37.381 38.237 1.00 40.20 47 GLY B O 1
ATOM 1698 N N . ALA B 1 78 ? 3.729 37.293 39.995 1.00 40.69 48 ALA B N 1
ATOM 1699 C CA . ALA B 1 78 ? 2.504 37.249 39.170 1.00 40.68 48 ALA B CA 1
ATOM 1700 C C . ALA B 1 78 ? 2.172 38.610 38.457 1.00 40.60 48 ALA B C 1
ATOM 1701 O O . ALA B 1 78 ? 2.559 39.686 38.918 1.00 40.12 48 ALA B O 1
ATOM 1703 N N . THR B 1 79 ? 1.474 38.534 37.325 1.00 40.26 49 THR B N 1
ATOM 1704 C CA . THR B 1 79 ? 1.079 39.718 36.547 1.00 40.44 49 THR B CA 1
ATOM 1705 C C . THR B 1 79 ? -0.441 39.875 36.611 1.00 39.72 49 THR B C 1
ATOM 1706 O O . THR B 1 79 ? -1.164 38.910 36.380 1.00 39.94 49 THR B O 1
ATOM 1710 N N . ILE B 1 80 ? -0.919 41.083 36.931 1.00 39.20 50 ILE B N 1
ATOM 1711 C CA . ILE B 1 80 ? -2.373 41.379 36.971 1.00 38.17 50 ILE B CA 1
ATOM 1712 C C . ILE B 1 80 ? -2.717 42.690 36.238 1.00 37.60 50 ILE B C 1
ATOM 1713 O O . ILE B 1 80 ? -1.852 43.548 36.043 1.00 36.80 50 ILE B O 1
ATOM 1716 N N . GLU B 1 81 ? -3.988 42.820 35.845 1.00 36.59 51 GLU B N 1
ATOM 1717 C CA . GLU B 1 81 ? -4.536 44.075 35.339 1.00 35.95 51 GLU B CA 1
ATOM 1718 C C . GLU B 1 81 ? -5.420 44.754 36.391 1.00 35.41 51 GLU B C 1
ATOM 1719 O O . GLU B 1 81 ? -6.234 44.093 37.066 1.00 34.51 51 GLU B O 1
ATOM 1722 N N . LYS B 1 82 ? -5.226 46.065 36.552 1.00 34.13 52 LYS B N 1
ATOM 1723 C CA . LYS B 1 82 ? -6.068 46.854 37.410 1.00 34.03 52 LYS B CA 1
ATOM 1724 C C . LYS B 1 82 ? -6.275 48.246 36.804 1.00 33.01 52 LYS B C 1
ATOM 1725 O O . LYS B 1 82 ? -5.398 48.768 36.128 1.00 31.65 52 LYS B O 1
ATOM 1731 N N . THR B 1 83 ? -7.452 48.817 37.065 1.00 32.25 53 THR B N 1
ATOM 1732 C CA . THR B 1 83 ? -7.813 50.170 36.644 1.00 31.48 53 THR B CA 1
ATOM 1733 C C . THR B 1 83 ? -7.997 51.056 37.885 1.00 31.72 53 THR B C 1
ATOM 1734 O O . THR B 1 83 ? -8.693 50.668 38.825 1.00 30.98 53 THR B O 1
ATOM 1738 N N . PHE B 1 84 ? -7.354 52.229 37.879 1.00 32.00 54 PHE B N 1
ATOM 1739 C CA . PHE B 1 84 ? -7.413 53.213 38.993 1.00 32.51 54 PHE B CA 1
ATOM 1740 C C . PHE B 1 84 ? -8.074 54.510 38.551 1.00 32.72 54 PHE B C 1
ATOM 1741 O O . PHE B 1 84 ? -8.045 54.841 37.375 1.00 31.64 54 PHE B O 1
ATOM 1749 N N . ASN B 1 85 ? -8.649 55.236 39.507 1.00 33.84 55 ASN B N 1
ATOM 1750 C CA . ASN B 1 85 ? -8.945 56.675 39.341 1.00 34.68 55 ASN B CA 1
ATOM 1751 C C . ASN B 1 85 ? -7.622 57.424 39.410 1.00 34.38 55 ASN B C 1
ATOM 1752 O O . ASN B 1 85 ? -6.868 57.204 40.349 1.00 33.91 55 ASN B O 1
ATOM 1757 N N . PRO B 1 86 ? -7.344 58.345 38.463 1.00 34.48 56 PRO B N 1
ATOM 1758 C CA . PRO B 1 86 ? -6.060 59.057 38.465 1.00 34.68 56 PRO B CA 1
ATOM 1759 C C . PRO B 1 86 ? -5.672 59.750 39.789 1.00 35.40 56 PRO B C 1
ATOM 1760 O O . PRO B 1 86 ? -4.490 59.981 40.041 1.00 34.79 56 PRO B O 1
ATOM 1764 N N . THR B 1 87 ? -6.667 60.100 40.600 1.00 36.18 57 THR B N 1
ATOM 1765 C CA . THR B 1 87 ? -6.427 60.806 41.857 1.00 36.83 57 THR B CA 1
ATOM 1766 C C . THR B 1 87 ? -6.158 59.864 43.027 1.00 37.83 57 THR B C 1
ATOM 1767 O O . THR B 1 87 ? -5.684 60.330 44.066 1.00 37.57 57 THR B O 1
ATOM 1771 N N . ASP B 1 88 ? -6.507 58.571 42.877 1.00 39.35 58 ASP B N 1
ATOM 1772 C CA . ASP B 1 88 ? -6.184 57.515 43.887 1.00 40.51 58 ASP B CA 1
ATOM 1773 C C . ASP B 1 88 ? -4.715 57.608 44.300 1.00 41.49 58 ASP B C 1
ATOM 1774 O O . ASP B 1 88 ? -3.842 57.597 43.436 1.00 42.06 58 ASP B O 1
ATOM 1779 N N . LYS B 1 89 ? -4.448 57.690 45.601 1.00 42.70 59 LYS B N 1
ATOM 1780 C CA . LYS B 1 89 ? -3.071 57.728 46.118 1.00 43.80 59 LYS B CA 1
ATOM 1781 C C . LYS B 1 89 ? -2.747 56.410 46.798 1.00 44.93 59 LYS B C 1
ATOM 1782 O O . LYS B 1 89 ? -3.606 55.816 47.463 1.00 45.03 59 LYS B O 1
ATOM 1793 N N . PRO B 1 91 ? 0.687 54.232 48.968 1.00 44.21 61 PRO B N 1
ATOM 1794 C CA . PRO B 1 91 ? 2.026 54.420 49.535 1.00 43.20 61 PRO B CA 1
ATOM 1795 C C . PRO B 1 91 ? 3.123 53.840 48.636 1.00 41.72 61 PRO B C 1
ATOM 1796 O O . PRO B 1 91 ? 3.024 52.692 48.166 1.00 40.52 61 PRO B O 1
ATOM 1800 N N . LYS B 1 92 ? 4.143 54.659 48.403 1.00 40.93 62 LYS B N 1
ATOM 1801 C CA . LYS B 1 92 ? 5.374 54.231 47.743 1.00 40.40 62 LYS B CA 1
ATOM 1802 C C . LYS B 1 92 ? 5.978 53.075 48.542 1.00 39.77 62 LYS B C 1
ATOM 1803 O O . LYS B 1 92 ? 5.951 53.079 49.780 1.00 39.44 62 LYS B O 1
ATOM 1805 N N . ALA B 1 93 ? 6.477 52.065 47.844 1.00 38.93 63 ALA B N 1
ATOM 1806 C CA . ALA B 1 93 ? 7.041 50.910 48.515 1.00 38.31 63 ALA B CA 1
ATOM 1807 C C . ALA B 1 93 ? 8.408 51.274 49.100 1.00 38.31 63 ALA B C 1
ATOM 1808 O O . ALA B 1 93 ? 9.042 52.267 48.675 1.00 37.46 63 ALA B O 1
ATOM 1810 N N . HIS B 1 94 ? 8.842 50.484 50.090 1.00 38.02 64 HIS B N 1
ATOM 1811 C CA . HIS B 1 94 ? 10.162 50.643 50.694 1.00 38.18 64 HIS B CA 1
ATOM 1812 C C . HIS B 1 94 ? 11.125 49.714 49.961 1.00 36.90 64 HIS B C 1
ATOM 1813 O O . HIS B 1 94 ? 11.045 48.486 50.085 1.00 35.97 64 HIS B O 1
ATOM 1820 N N . ILE B 1 95 ? 12.002 50.333 49.173 1.00 35.59 65 ILE B N 1
ATOM 1821 C CA . ILE B 1 95 ? 12.893 49.644 48.246 1.00 35.02 65 ILE B CA 1
ATOM 1822 C C . ILE B 1 95 ? 14.344 49.923 48.690 1.00 34.43 65 ILE B C 1
ATOM 1823 O O . ILE B 1 95 ? 14.651 51.006 49.192 1.00 34.76 65 ILE B O 1
ATOM 1828 N N . GLU B 1 96 ? 15.221 48.940 48.526 1.00 33.85 66 GLU B N 1
ATOM 1829 C CA . GLU B 1 96 ? 16.666 49.150 48.700 1.00 33.26 66 GLU B CA 1
ATOM 1830 C C . GLU B 1 96 ? 17.280 49.486 47.351 1.00 32.19 66 GLU B C 1
ATOM 1831 O O . GLU B 1 96 ? 17.025 48.797 46.366 1.00 31.15 66 GLU B O 1
ATOM 1833 N N . ARG B 1 97 ? 18.071 50.549 47.324 1.00 31.77 67 ARG B N 1
ATOM 1834 C CA . ARG B 1 97 ? 18.767 50.992 46.117 1.00 32.44 67 ARG B CA 1
ATOM 1835 C C . ARG B 1 97 ? 20.275 50.913 46.348 1.00 31.37 67 ARG B C 1
ATOM 1836 O O . ARG B 1 97 ? 20.844 51.721 47.088 1.00 32.24 67 ARG B O 1
ATOM 1844 N N . LYS B 1 98 ? 20.908 49.927 45.720 1.00 29.95 68 LYS B N 1
ATOM 1845 C CA . LYS B 1 98 ? 22.347 49.672 45.873 1.00 28.88 68 LYS B CA 1
ATOM 1846 C C . LYS B 1 98 ? 23.114 50.131 44.650 1.00 27.09 68 LYS B C 1
ATOM 1847 O O . LYS B 1 98 ? 22.838 49.664 43.559 1.00 25.81 68 LYS B O 1
ATOM 1853 N N . ASP B 1 99 ? 24.088 51.019 44.839 1.00 26.03 69 ASP B N 1
ATOM 1854 C CA . ASP B 1 99 ? 25.024 51.361 43.761 1.00 25.36 69 ASP B CA 1
ATOM 1855 C C . ASP B 1 99 ? 25.851 50.133 43.351 1.00 24.22 69 ASP B C 1
ATOM 1856 O O . ASP B 1 99 ? 26.480 49.501 44.190 1.00 23.83 69 ASP B O 1
ATOM 1869 N N . GLN B 1 101 ? 28.278 48.494 39.821 1.00 16.81 71 GLN B N 1
ATOM 1870 C CA . GLN B 1 101 ? 28.944 48.814 38.569 1.00 14.91 71 GLN B CA 1
ATOM 1871 C C . GLN B 1 101 ? 28.359 47.979 37.451 1.00 14.42 71 GLN B C 1
ATOM 1872 O O . GLN B 1 101 ? 28.428 46.747 37.458 1.00 12.93 71 GLN B O 1
ATOM 1878 N N . TYR B 1 102 ? 27.707 48.661 36.512 1.00 13.98 72 TYR B N 1
ATOM 1879 C CA . TYR B 1 102 ? 27.238 48.017 35.317 1.00 13.90 72 TYR B CA 1
ATOM 1880 C C . TYR B 1 102 ? 28.433 47.652 34.468 1.00 13.04 72 TYR B C 1
ATOM 1881 O O . TYR B 1 102 ? 29.234 48.522 34.118 1.00 12.41 72 TYR B O 1
ATOM 1890 N N . LEU B 1 103 ? 28.564 46.369 34.152 1.00 13.29 73 LEU B N 1
ATOM 1891 C CA . LEU B 1 103 ? 29.673 45.899 33.361 1.00 13.95 73 LEU B CA 1
ATOM 1892 C C . LEU B 1 103 ? 29.374 45.923 31.844 1.00 15.28 73 LEU B C 1
ATOM 1893 O O . LEU B 1 103 ? 29.918 46.771 31.116 1.00 13.11 73 LEU B O 1
ATOM 1898 N N . TYR B 1 104 ? 28.524 44.993 31.414 1.00 17.17 74 TYR B N 1
ATOM 1899 C CA . TYR B 1 104 ? 28.234 44.761 29.988 1.00 19.65 74 TYR B CA 1
ATOM 1900 C C . TYR B 1 104 ? 26.954 43.948 29.820 1.00 20.87 74 TYR B C 1
ATOM 1901 O O . TYR B 1 104 ? 26.413 43.385 30.772 1.00 18.97 74 TYR B O 1
ATOM 1910 N N . ASN B 1 105 ? 26.502 43.909 28.568 1.00 23.05 75 ASN B N 1
ATOM 1911 C CA . ASN B 1 105 ? 25.344 43.150 28.137 1.00 24.95 75 ASN B CA 1
ATOM 1912 C C . ASN B 1 105 ? 25.818 42.201 27.067 1.00 26.43 75 ASN B C 1
ATOM 1913 O O . ASN B 1 105 ? 26.576 42.596 26.176 1.00 24.27 75 ASN B O 1
ATOM 1918 N N . ASP B 1 106 ? 25.404 40.941 27.193 1.00 28.80 76 ASP B N 1
ATOM 1919 C CA . ASP B 1 106 ? 25.673 39.912 26.213 1.00 31.28 76 ASP B CA 1
ATOM 1920 C C . ASP B 1 106 ? 24.358 39.232 25.906 1.00 31.99 76 ASP B C 1
ATOM 1921 O O . ASP B 1 106 ? 23.881 38.394 26.692 1.00 31.84 76 ASP B O 1
ATOM 1926 N N . GLY B 1 107 ? 23.754 39.631 24.784 1.00 32.20 77 GLY B N 1
ATOM 1927 C CA . GLY B 1 107 ? 22.408 39.204 24.440 1.00 32.66 77 GLY B CA 1
ATOM 1928 C C . GLY B 1 107 ? 21.305 39.659 25.393 1.00 32.61 77 GLY B C 1
ATOM 1929 O O . GLY B 1 107 ? 20.963 40.840 25.440 1.00 33.73 77 GLY B O 1
ATOM 1930 N N . ASP B 1 108 ? 20.728 38.716 26.137 1.00 32.26 78 ASP B N 1
ATOM 1931 C CA . ASP B 1 108 ? 19.562 39.010 26.964 1.00 32.01 78 ASP B CA 1
ATOM 1932 C C . ASP B 1 108 ? 19.922 39.294 28.436 1.00 30.34 78 ASP B C 1
ATOM 1933 O O . ASP B 1 108 ? 19.051 39.676 29.219 1.00 30.21 78 ASP B O 1
ATOM 1938 N N . LEU B 1 109 ? 21.202 39.124 28.788 1.00 28.31 79 LEU B N 1
ATOM 1939 C CA . LEU B 1 109 ? 21.687 39.282 30.171 1.00 26.91 79 LEU B CA 1
ATOM 1940 C C . LEU B 1 109 ? 22.597 40.500 30.321 1.00 25.23 79 LEU B C 1
ATOM 1941 O O . LEU B 1 109 ? 23.347 40.844 29.392 1.00 23.51 79 LEU B O 1
ATOM 1946 N N . TYR B 1 110 ? 22.488 41.148 31.487 1.00 23.32 80 TYR B N 1
ATOM 1947 C CA . TYR B 1 110 ? 23.227 42.347 31.835 1.00 22.59 80 TYR B CA 1
ATOM 1948 C C . TYR B 1 110 ? 23.965 42.025 33.138 1.00 22.32 80 TYR B C 1
ATOM 1949 O O . TYR B 1 110 ? 23.340 41.528 34.081 1.00 22.29 80 TYR B O 1
ATOM 1958 N N . TYR B 1 111 ? 25.275 42.299 33.184 1.00 21.13 81 TYR B N 1
ATOM 1959 C CA . TYR B 1 111 ? 26.138 41.902 34.317 1.00 19.82 81 TYR B CA 1
ATOM 1960 C C . TYR B 1 111 ? 26.548 43.139 35.093 1.00 18.22 81 TYR B C 1
ATOM 1961 O O . TYR B 1 111 ? 26.859 44.181 34.491 1.00 16.84 81 TYR B O 1
ATOM 1970 N N . PHE B 1 112 ? 26.510 43.023 36.424 1.00 16.59 82 PHE B N 1
ATOM 1971 C CA . PHE B 1 112 ? 26.839 44.085 37.371 1.00 15.84 82 PHE B CA 1
ATOM 1972 C C . PHE B 1 112 ? 27.823 43.541 38.424 1.00 15.92 82 PHE B C 1
ATOM 1973 O O . PHE B 1 112 ? 27.828 42.345 38.725 1.00 14.55 82 PHE B O 1
ATOM 1989 N N . ASP B 1 114 ? 29.306 44.150 42.401 1.00 15.75 84 ASP B N 1
ATOM 1990 C CA . ASP B 1 114 ? 29.256 44.788 43.722 1.00 15.50 84 ASP B CA 1
ATOM 1991 C C . ASP B 1 114 ? 30.609 45.453 43.974 1.00 15.21 84 ASP B C 1
ATOM 1992 O O . ASP B 1 114 ? 31.639 44.791 43.892 1.00 15.06 84 ASP B O 1
ATOM 1997 N N . THR B 1 115 ? 30.600 46.750 44.283 1.00 15.70 85 THR B N 1
ATOM 1998 C CA . THR B 1 115 ? 31.854 47.520 44.363 1.00 16.51 85 THR B CA 1
ATOM 1999 C C . THR B 1 115 ? 32.619 47.294 45.693 1.00 16.90 85 THR B C 1
ATOM 2000 O O . THR B 1 115 ? 33.748 47.789 45.834 1.00 16.28 85 THR B O 1
ATOM 2004 N N . GLU B 1 116 ? 31.977 46.601 46.654 1.00 17.21 86 GLU B N 1
ATOM 2005 C CA . GLU B 1 116 ? 32.587 46.257 47.964 1.00 18.36 86 GLU B CA 1
ATOM 2006 C C . GLU B 1 116 ? 32.952 44.782 48.116 1.00 17.57 86 GLU B C 1
ATOM 2007 O O . GLU B 1 116 ? 33.952 44.463 48.734 1.00 17.36 86 GLU B O 1
ATOM 2013 N N . THR B 1 117 ? 32.153 43.880 47.552 1.00 17.84 87 THR B N 1
ATOM 2014 C CA . THR B 1 117 ? 32.412 42.434 47.641 1.00 17.06 87 THR B CA 1
ATOM 2015 C C . THR B 1 117 ? 32.954 41.832 46.346 1.00 16.99 87 THR B C 1
ATOM 2016 O O . THR B 1 117 ? 33.478 40.720 46.344 1.00 16.48 87 THR B O 1
ATOM 2020 N N . PHE B 1 118 ? 32.841 42.582 45.248 1.00 16.83 88 PHE B N 1
ATOM 2021 C CA . PHE B 1 118 ? 33.327 42.166 43.937 1.00 16.38 88 PHE B CA 1
ATOM 2022 C C . PHE B 1 118 ? 32.622 40.938 43.397 1.00 16.76 88 PHE B C 1
ATOM 2023 O O . PHE B 1 118 ? 33.059 40.377 42.427 1.00 16.70 88 PHE B O 1
ATOM 2031 N N . GLU B 1 119 ? 31.487 40.596 43.980 1.00 17.18 89 GLU B N 1
ATOM 2032 C CA . GLU B 1 119 ? 30.615 39.544 43.442 1.00 18.03 89 GLU B CA 1
ATOM 2033 C C . GLU B 1 119 ? 29.868 40.108 42.235 1.00 17.92 89 GLU B C 1
ATOM 2034 O O . GLU B 1 119 ? 29.521 41.275 42.209 1.00 16.72 89 GLU B O 1
ATOM 2040 N N . GLN B 1 120 ? 29.666 39.268 41.232 1.00 18.86 90 GLN B N 1
ATOM 2041 C CA . GLN B 1 120 ? 28.984 39.681 40.018 1.00 20.44 90 GLN B CA 1
ATOM 2042 C C . GLN B 1 120 ? 27.575 39.117 39.999 1.00 21.21 90 GLN B C 1
ATOM 2043 O O . GLN B 1 120 ? 27.300 38.074 40.590 1.00 21.55 90 GLN B O 1
ATOM 2049 N N . LEU B 1 121 ? 26.671 39.860 39.375 1.00 21.77 91 LEU B N 1
ATOM 2050 C CA . LEU B 1 121 ? 25.269 39.539 39.350 1.00 22.67 91 LEU B CA 1
ATOM 2051 C C . LEU B 1 121 ? 24.736 39.701 37.916 1.00 23.34 91 LEU B C 1
ATOM 2052 O O . LEU B 1 121 ? 24.795 40.800 37.357 1.00 22.04 91 LEU B O 1
ATOM 2057 N N . PRO B 1 122 ? 24.240 38.609 37.319 1.00 24.92 92 PRO B N 1
ATOM 2058 C CA . PRO B 1 122 ? 23.505 38.740 36.049 1.00 25.77 92 PRO B CA 1
ATOM 2059 C C . PRO B 1 122 ? 22.017 39.045 36.241 1.00 26.79 92 PRO B C 1
ATOM 2060 O O . PRO B 1 122 ? 21.351 38.447 37.118 1.00 26.98 92 PRO B O 1
ATOM 2064 N N . LEU B 1 123 ? 21.505 39.984 35.447 1.00 27.21 93 LEU B N 1
ATOM 2065 C CA . LEU B 1 123 ? 20.079 40.276 35.414 1.00 27.48 93 LEU B CA 1
ATOM 2066 C C . LEU B 1 123 ? 19.547 40.117 33.982 1.00 28.35 93 LEU B C 1
ATOM 2067 O O . LEU B 1 123 ? 20.218 40.529 33.008 1.00 27.58 93 LEU B O 1
ATOM 2072 N N . GLY B 1 124 ? 18.339 39.547 33.860 1.00 28.48 94 GLY B N 1
ATOM 2073 C CA . GLY B 1 124 ? 17.687 39.390 32.559 1.00 28.38 94 GLY B CA 1
ATOM 2074 C C . GLY B 1 124 ? 17.020 40.649 32.036 1.00 28.95 94 GLY B C 1
ATOM 2075 O O . GLY B 1 124 ? 16.669 41.558 32.785 1.00 28.18 94 GLY B O 1
ATOM 2076 N N . LYS B 1 125 ? 16.853 40.691 30.719 1.00 30.76 95 LYS B N 1
ATOM 2077 C CA . LYS B 1 125 ? 16.232 41.827 30.013 1.00 31.95 95 LYS B CA 1
ATOM 2078 C C . LYS B 1 125 ? 14.930 42.351 30.635 1.00 32.90 95 LYS B C 1
ATOM 2079 O O . LYS B 1 125 ? 14.713 43.565 30.677 1.00 32.95 95 LYS B O 1
ATOM 2082 N N . ASP B 1 126 ? 14.088 41.436 31.139 1.00 34.10 96 ASP B N 1
ATOM 2083 C CA . ASP B 1 126 ? 12.805 41.794 31.750 1.00 34.52 96 ASP B CA 1
ATOM 2084 C C . ASP B 1 126 ? 12.954 42.770 32.904 1.00 34.43 96 ASP B C 1
ATOM 2085 O O . ASP B 1 126 ? 12.068 43.597 33.133 1.00 35.55 96 ASP B O 1
ATOM 2090 N N . LYS B 1 127 ? 14.063 42.668 33.645 1.00 32.92 97 LYS B N 1
ATOM 2091 C CA . LYS B 1 127 ? 14.323 43.579 34.758 1.00 32.20 97 LYS B CA 1
ATOM 2092 C C . LYS B 1 127 ? 14.972 44.888 34.313 1.00 30.90 97 LYS B C 1
ATOM 2093 O O . LYS B 1 127 ? 15.011 45.862 35.079 1.00 31.38 97 LYS B O 1
ATOM 2099 N N . ILE B 1 128 ? 15.465 44.920 33.079 1.00 29.05 98 ILE B N 1
ATOM 2100 C CA . ILE B 1 128 ? 16.261 46.069 32.579 1.00 27.80 98 ILE B CA 1
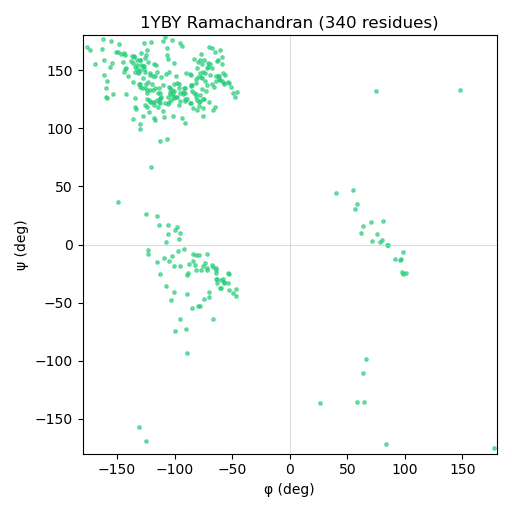ATOM 2101 C C . ILE B 1 128 ? 15.438 46.960 31.648 1.00 26.51 98 ILE B C 1
ATOM 2102 O O . ILE B 1 128 ? 15.441 48.176 31.781 1.00 25.51 98 ILE B O 1
ATOM 2107 N N . GLY B 1 129 ? 14.744 46.346 30.702 1.00 25.85 99 GLY B N 1
ATOM 2108 C CA . GLY B 1 129 ? 13.963 47.123 29.723 1.00 25.29 99 GLY B CA 1
ATOM 2109 C C . GLY B 1 129 ? 14.923 47.946 28.897 1.00 24.51 99 GLY B C 1
ATOM 2110 O O . GLY B 1 129 ? 15.951 47.445 28.482 1.00 23.64 99 GLY B O 1
ATOM 2111 N N . ASP B 1 130 ? 14.595 49.214 28.677 1.00 24.47 100 ASP B N 1
ATOM 2112 C CA . ASP B 1 130 ? 15.443 50.111 27.893 1.00 24.64 100 ASP B CA 1
ATOM 2113 C C . ASP B 1 130 ? 16.314 51.041 28.808 1.00 23.49 100 ASP B C 1
ATOM 2114 O O . ASP B 1 130 ? 16.915 51.993 28.325 1.00 22.54 100 ASP B O 1
ATOM 2119 N N . ALA B 1 131 ? 16.365 50.733 30.114 1.00 21.63 101 ALA B N 1
ATOM 2120 C CA . ALA B 1 131 ? 17.043 51.552 31.123 1.00 22.05 101 ALA B CA 1
ATOM 2121 C C . ALA B 1 131 ? 18.524 51.793 30.865 1.00 20.53 101 ALA B C 1
ATOM 2122 O O . ALA B 1 131 ? 19.064 52.850 31.253 1.00 20.28 101 ALA B O 1
ATOM 2124 N N . LEU B 1 132 ? 19.182 50.838 30.204 1.00 19.34 102 LEU B N 1
ATOM 2125 C CA . LEU B 1 132 ? 20.626 50.936 29.925 1.00 18.27 102 LEU B CA 1
ATOM 2126 C C . LEU B 1 132 ? 20.992 51.276 28.460 1.00 17.87 102 LEU B C 1
ATOM 2127 O O . LEU B 1 132 ? 22.169 51.290 28.088 1.00 15.12 102 LEU B O 1
ATOM 2132 N N . LYS B 1 133 ? 19.989 51.629 27.659 1.00 17.21 103 LYS B N 1
ATOM 2133 C CA . LYS B 1 133 ? 20.203 52.006 26.259 1.00 17.32 103 LYS B CA 1
ATOM 2134 C C . LYS B 1 133 ? 21.314 53.039 26.069 1.00 16.70 103 LYS B C 1
ATOM 2135 O O . LYS B 1 133 ? 22.158 52.914 25.158 1.00 17.22 103 LYS B O 1
ATOM 2141 N N . PHE B 1 134 ? 21.335 54.034 26.955 1.00 15.92 104 PHE B N 1
ATOM 2142 C CA . PHE B 1 134 ? 22.226 55.188 26.865 1.00 16.01 104 PHE B CA 1
ATOM 2143 C C . PHE B 1 134 ? 23.266 55.223 27.996 1.00 15.86 104 PHE B C 1
ATOM 2144 O O . PHE B 1 134 ? 23.898 56.217 28.220 1.00 15.23 104 PHE B O 1
ATOM 2152 N N . VAL B 1 135 ? 23.449 54.099 28.661 1.00 16.08 105 VAL B N 1
ATOM 2153 C CA . VAL B 1 135 ? 24.408 53.977 29.792 1.00 16.26 105 VAL B CA 1
ATOM 2154 C C . VAL B 1 135 ? 25.647 53.202 29.326 1.00 16.18 105 VAL B C 1
ATOM 2155 O O . VAL B 1 135 ? 25.559 52.089 28.853 1.00 15.23 105 VAL B O 1
ATOM 2159 N N . LYS B 1 136 ? 26.790 53.839 29.433 1.00 16.41 106 LYS B N 1
ATOM 2160 C CA . LYS B 1 136 ? 28.061 53.224 29.075 1.00 17.80 106 LYS B CA 1
ATOM 2161 C C . LYS B 1 136 ? 28.470 52.077 29.988 1.00 16.16 106 LYS B C 1
ATOM 2162 O O . LYS B 1 136 ? 28.163 52.050 31.173 1.00 15.39 106 LYS B O 1
ATOM 2168 N N . GLU B 1 137 ? 29.224 51.159 29.410 1.00 15.42 107 GLU B N 1
ATOM 2169 C CA . GLU B 1 137 ? 29.886 50.116 30.194 1.00 15.43 107 GLU B CA 1
ATOM 2170 C C . GLU B 1 137 ? 30.680 50.764 31.319 1.00 15.10 107 GLU B C 1
ATOM 2171 O O . GLU B 1 137 ? 31.303 51.838 31.116 1.00 14.44 107 GLU B O 1
ATOM 2177 N N . ASN B 1 138 ? 30.618 50.130 32.494 1.00 14.56 108 ASN B N 1
ATOM 2178 C CA . ASN B 1 138 ? 31.326 50.552 33.739 1.00 14.96 108 ASN B CA 1
ATOM 2179 C C . ASN B 1 138 ? 30.738 51.756 34.508 1.00 15.66 108 ASN B C 1
ATOM 2180 O O . ASN B 1 138 ? 31.324 52.246 35.468 1.00 15.23 108 ASN B O 1
ATOM 2185 N N . GLU B 1 139 ? 29.560 52.212 34.113 1.00 16.45 109 GLU B N 1
ATOM 2186 C CA . GLU B 1 139 ? 28.873 53.268 34.826 1.00 16.64 109 GLU B CA 1
ATOM 2187 C C . GLU B 1 139 ? 28.222 52.690 36.074 1.00 16.92 109 GLU B C 1
ATOM 2188 O O . GLU B 1 139 ? 27.791 51.557 36.077 1.00 15.64 109 GLU B O 1
ATOM 2194 N N . ILE B 1 140 ? 28.144 53.503 37.125 1.00 17.73 110 ILE B N 1
ATOM 2195 C CA . ILE B 1 140 ? 27.458 53.112 38.337 1.00 18.72 110 ILE B CA 1
ATOM 2196 C C . ILE B 1 140 ? 25.955 53.329 38.157 1.00 19.02 110 ILE B C 1
ATOM 2197 O O . ILE B 1 140 ? 25.513 54.410 37.740 1.00 17.94 110 ILE B O 1
ATOM 2202 N N . VAL B 1 141 ? 25.190 52.271 38.421 1.00 19.22 111 VAL B N 1
ATOM 2203 C CA . VAL B 1 141 ? 23.744 52.326 38.401 1.00 19.89 111 VAL B CA 1
ATOM 2204 C C . VAL B 1 141 ? 23.195 51.815 39.744 1.00 20.82 111 VAL B C 1
ATOM 2205 O O . VAL B 1 141 ? 23.917 51.143 40.506 1.00 21.03 111 VAL B O 1
ATOM 2209 N N . LYS B 1 142 ? 21.950 52.166 40.056 1.00 21.12 112 LYS B N 1
ATOM 2210 C CA . LYS B 1 142 ? 21.278 51.646 41.273 1.00 21.89 112 LYS B CA 1
ATOM 2211 C C . LYS B 1 142 ? 20.492 50.405 40.933 1.00 22.06 112 LYS B C 1
ATOM 2212 O O . LYS B 1 142 ? 19.771 50.371 39.930 1.00 22.54 112 LYS B O 1
ATOM 2218 N N . VAL B 1 143 ? 20.711 49.345 41.715 1.00 21.80 113 VAL B N 1
ATOM 2219 C CA . VAL B 1 143 ? 20.011 48.104 41.562 1.00 22.50 113 VAL B CA 1
ATOM 2220 C C . VAL B 1 143 ? 18.980 48.102 42.697 1.00 23.37 113 VAL B C 1
ATOM 2221 O O . VAL B 1 143 ? 19.317 48.308 43.880 1.00 22.64 113 VAL B O 1
ATOM 2225 N N . LEU B 1 144 ? 17.723 47.936 42.297 1.00 24.45 114 LEU B N 1
ATOM 2226 C CA . LEU B 1 144 ? 16.562 48.083 43.191 1.00 25.20 114 LEU B CA 1
ATOM 2227 C C . LEU B 1 144 ? 16.102 46.714 43.696 1.00 25.30 114 LEU B C 1
ATOM 2228 O O . LEU B 1 144 ? 15.883 45.791 42.911 1.00 24.64 114 LEU B O 1
ATOM 2233 N N . SER B 1 145 ? 15.987 46.586 45.014 1.00 26.45 115 SER B N 1
ATOM 2234 C CA . SER B 1 145 ? 15.482 45.371 45.607 1.00 27.44 115 SER B CA 1
ATOM 2235 C C . SER B 1 145 ? 14.452 45.676 46.699 1.00 28.64 115 SER B C 1
ATOM 2236 O O . SER B 1 145 ? 14.464 46.748 47.337 1.00 28.13 115 SER B O 1
ATOM 2239 N N . HIS B 1 146 ? 13.549 44.731 46.898 1.00 30.46 116 HIS B N 1
ATOM 2240 C CA . HIS B 1 146 ? 12.524 44.893 47.930 1.00 32.15 116 HIS B CA 1
ATOM 2241 C C . HIS B 1 146 ? 12.836 44.152 49.239 1.00 33.70 116 HIS B C 1
ATOM 2242 O O . HIS B 1 146 ? 13.167 44.766 50.256 1.00 35.21 11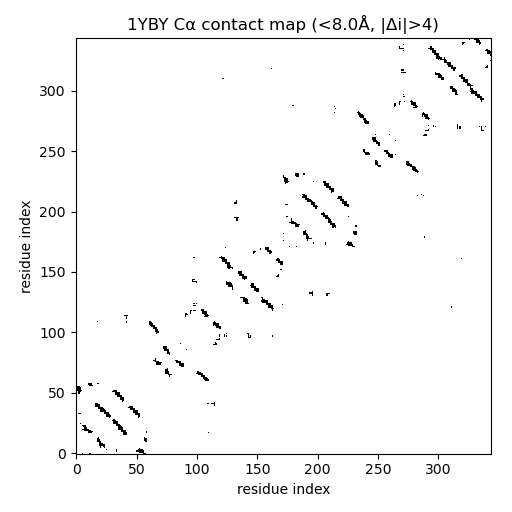6 HIS B O 1
ATOM 2249 N N . LYS B 1 147 ? 12.698 42.850 49.260 1.00 35.21 117 LYS B N 1
ATOM 2250 C CA . LYS B 1 147 ? 13.049 42.147 50.495 1.00 36.30 117 LYS B CA 1
ATOM 2251 C C . LYS B 1 147 ? 14.136 41.204 50.096 1.00 36.86 117 LYS B C 1
ATOM 2252 O O . LYS B 1 147 ? 13.955 39.987 50.047 1.00 37.95 117 LYS B O 1
ATOM 2256 N N . GLY B 1 148 ? 15.262 41.817 49.737 1.00 37.28 118 GLY B N 1
ATOM 2257 C CA . GLY B 1 148 ? 16.410 41.109 49.189 1.00 37.69 118 GLY B CA 1
ATOM 2258 C C . GLY B 1 148 ? 16.174 40.602 47.787 1.00 37.89 118 GLY B C 1
ATOM 2259 O O . GLY B 1 148 ? 17.042 39.961 47.208 1.00 38.78 118 GLY B O 1
ATOM 2260 N N . ASN B 1 149 ? 15.004 40.914 47.234 1.00 38.12 119 ASN B N 1
ATOM 2261 C CA . ASN B 1 149 ? 14.586 40.434 45.932 1.00 38.11 119 ASN B CA 1
ATOM 2262 C C . ASN B 1 149 ? 14.773 41.552 44.882 1.00 36.97 119 ASN B C 1
ATOM 2263 O O . ASN B 1 149 ? 14.068 42.579 44.911 1.00 36.96 119 ASN B O 1
ATOM 2268 N N . VAL B 1 150 ? 15.736 41.345 43.980 1.00 35.08 120 VAL B N 1
ATOM 2269 C CA . VAL B 1 150 ? 16.117 42.340 42.972 1.00 33.71 120 VAL B CA 1
ATOM 2270 C C . VAL B 1 150 ? 15.127 42.304 41.806 1.00 32.32 120 VAL B C 1
ATOM 2271 O O . VAL B 1 150 ? 14.940 41.244 41.196 1.00 32.61 120 VAL B O 1
ATOM 2275 N N . PHE B 1 151 ? 14.514 43.449 41.489 1.00 30.27 121 PHE B N 1
ATOM 2276 C CA . PHE B 1 151 ? 13.482 43.501 40.440 1.00 29.40 121 PHE B CA 1
ATOM 2277 C C . PHE B 1 151 ? 13.744 44.479 39.284 1.00 28.74 121 PHE B C 1
ATOM 2278 O O . PHE B 1 151 ? 13.017 44.473 38.292 1.00 27.75 121 PHE B O 1
ATOM 2286 N N . GLY B 1 152 ? 14.772 45.317 39.399 1.00 28.20 122 GLY B N 1
ATOM 2287 C CA . GLY B 1 152 ? 15.001 46.360 38.404 1.00 27.82 122 GLY B CA 1
ATOM 2288 C C . GLY B 1 152 ? 16.176 47.245 38.754 1.00 27.48 122 GLY B C 1
ATOM 2289 O O . GLY B 1 152 ? 16.899 46.996 39.709 1.00 27.56 122 GLY B O 1
ATOM 2290 N N . ILE B 1 153 ? 16.368 48.273 37.953 1.00 27.56 123 ILE B N 1
ATOM 2291 C CA . ILE B 1 153 ? 17.494 49.172 38.107 1.00 27.99 123 ILE B CA 1
ATOM 2292 C C . ILE B 1 153 ? 17.023 50.616 37.969 1.00 28.28 123 ILE B C 1
ATOM 2293 O O . ILE B 1 153 ? 15.917 50.866 37.468 1.00 28.43 123 ILE B O 1
ATOM 2298 N N . GLU B 1 154 ? 17.850 51.545 38.440 1.00 27.89 124 GLU B N 1
ATOM 2299 C CA . GLU B 1 154 ? 17.647 52.945 38.225 1.00 28.07 124 GLU B CA 1
ATOM 2300 C C . GLU B 1 154 ? 18.953 53.567 37.704 1.00 27.76 124 GLU B C 1
ATOM 2301 O O . GLU B 1 154 ? 19.908 53.802 38.495 1.00 26.84 124 GLU B O 1
ATOM 2307 N N . PRO B 1 155 ? 19.009 53.859 36.372 1.00 26.45 125 PRO B N 1
ATOM 2308 C CA . PRO B 1 155 ? 20.183 54.556 35.851 1.00 25.58 125 PRO B CA 1
ATOM 2309 C C . PRO B 1 155 ? 20.275 56.015 36.311 1.00 24.94 125 PRO B C 1
ATOM 2310 O O . PRO B 1 155 ? 19.334 56.546 36.896 1.00 25.18 125 PRO B O 1
ATOM 2314 N N . PRO B 1 156 ? 21.417 56.672 36.053 1.00 24.17 126 PRO B N 1
ATOM 2315 C CA . PRO B 1 156 ? 21.432 58.088 36.299 1.00 23.79 126 PRO B CA 1
ATOM 2316 C C . PRO B 1 156 ? 20.331 58.744 35.460 1.00 23.66 126 PRO B C 1
ATOM 2317 O O . PRO B 1 156 ? 20.007 58.246 34.391 1.00 21.67 126 PRO B O 1
ATOM 2321 N N . ASN B 1 157 ? 19.744 59.819 35.966 1.00 23.64 127 ASN B N 1
ATOM 2322 C CA . ASN B 1 157 ? 18.737 60.564 35.202 1.00 23.87 127 ASN B CA 1
ATOM 2323 C C . ASN B 1 157 ? 19.293 61.124 33.891 1.00 23.51 127 ASN B C 1
ATOM 2324 O O . ASN B 1 157 ? 18.574 61.166 32.896 1.00 24.56 127 ASN B O 1
ATOM 2329 N N . PHE B 1 158 ? 20.547 61.572 33.899 1.00 23.61 128 PHE B N 1
ATOM 2330 C CA . PHE B 1 158 ? 21.171 62.138 32.700 1.00 23.85 128 PHE B CA 1
ATOM 2331 C C . PHE B 1 158 ? 22.515 61.514 32.427 1.00 22.71 128 PHE B C 1
ATOM 2332 O O . PHE B 1 158 ? 23.216 61.095 33.344 1.00 22.12 128 PHE B O 1
ATOM 2340 N N . VAL B 1 159 ? 22.860 61.459 31.146 1.00 21.12 129 VAL B N 1
ATOM 2341 C CA . VAL B 1 159 ? 24.150 60.945 30.686 1.00 20.31 129 VAL B CA 1
ATOM 2342 C C . VAL B 1 159 ? 24.664 61.857 29.604 1.00 20.17 129 VAL B C 1
ATOM 2343 O O . VAL B 1 159 ? 23.890 62.597 29.001 1.00 20.10 129 VAL B O 1
ATOM 2347 N N . GLU B 1 160 ? 25.952 61.767 29.336 1.00 20.35 130 GLU B N 1
ATOM 2348 C CA . GLU B 1 160 ? 26.601 62.529 28.277 1.00 21.19 130 GLU B CA 1
ATOM 2349 C C . GLU B 1 160 ? 27.324 61.535 27.377 1.00 20.80 130 GLU B C 1
ATOM 2350 O O . GLU B 1 160 ? 28.182 60.784 27.845 1.00 20.15 130 GLU B O 1
ATOM 2356 N N . LEU B 1 161 ? 26.947 61.505 26.101 1.00 19.84 131 LEU B N 1
ATOM 2357 C CA . LEU B 1 161 ? 27.468 60.534 25.142 1.00 19.53 131 LEU B CA 1
ATOM 2358 C C . LEU B 1 161 ? 27.902 61.213 23.862 1.00 19.59 131 LEU B C 1
ATOM 2359 O O . LEU B 1 161 ? 27.307 62.195 23.448 1.00 18.19 131 LEU B O 1
ATOM 2364 N N . GLU B 1 162 ? 28.935 60.662 23.231 1.00 19.76 132 GLU B N 1
ATOM 2365 C CA . GLU B 1 162 ? 29.394 61.138 21.940 1.00 20.40 132 GLU B CA 1
ATOM 2366 C C . GLU B 1 162 ? 28.516 60.539 20.829 1.00 19.60 132 GLU B C 1
ATOM 2367 O O . GLU B 1 162 ? 28.143 59.364 20.866 1.00 17.73 132 GLU B O 1
ATOM 2373 N N . VAL B 1 163 ? 28.197 61.385 19.868 1.00 20.02 133 VAL B N 1
ATOM 2374 C CA . VAL B 1 163 ? 27.537 60.996 18.618 1.00 20.01 133 VAL B CA 1
ATOM 2375 C C . VAL B 1 163 ? 28.608 60.411 17.723 1.00 20.62 133 VAL B C 1
ATOM 2376 O O . VAL B 1 163 ? 29.570 61.120 17.338 1.00 20.43 133 VAL B O 1
ATOM 2380 N N . THR B 1 164 ? 28.416 59.138 17.375 1.00 20.66 134 THR B N 1
ATOM 2381 C CA . THR B 1 164 ? 29.369 58.373 16.556 1.00 20.57 134 THR B CA 1
ATOM 2382 C C . THR B 1 164 ? 28.977 58.250 15.050 1.00 21.35 134 THR B C 1
ATOM 2383 O O . THR B 1 164 ? 29.843 57.964 14.223 1.00 21.51 134 THR B O 1
ATOM 2387 N N . ASP B 1 165 ? 27.711 58.475 14.692 1.00 20.51 135 ASP B N 1
ATOM 2388 C CA . ASP B 1 165 ? 27.338 58.575 13.276 1.00 20.91 135 ASP B CA 1
ATOM 2389 C C . ASP B 1 165 ? 26.010 59.309 13.079 1.00 18.88 135 ASP B C 1
ATOM 2390 O O . ASP B 1 165 ? 25.024 59.048 13.744 1.00 17.68 135 ASP B O 1
ATOM 2395 N N . THR B 1 166 ? 25.999 60.205 12.118 1.00 17.78 136 THR B N 1
ATOM 2396 C CA . THR B 1 166 ? 24.796 60.899 11.731 1.00 17.33 136 THR B CA 1
ATOM 2397 C C . THR B 1 166 ? 25.136 61.619 10.450 1.00 18.56 136 THR B C 1
ATOM 2398 O O . THR B 1 166 ? 26.324 61.905 10.183 1.00 19.38 136 THR B O 1
ATOM 2402 N N . GLU B 1 167 ? 24.106 61.885 9.658 1.00 19.78 137 GLU B N 1
ATOM 2403 C CA . GLU B 1 167 ? 24.228 62.689 8.475 1.00 20.96 137 GLU B CA 1
ATOM 2404 C C . GLU B 1 167 ? 24.618 64.139 8.867 1.00 21.09 137 GLU B C 1
ATOM 2405 O O . GLU B 1 167 ? 23.903 64.803 9.602 1.00 20.40 137 GLU B O 1
ATOM 2411 N N . PRO B 1 168 ? 25.783 64.607 8.409 1.00 22.01 138 PRO B N 1
ATOM 2412 C CA . PRO B 1 168 ? 26.174 66.000 8.734 1.00 22.10 138 PRO B CA 1
ATOM 2413 C C . PRO B 1 168 ? 25.142 67.072 8.374 1.00 22.06 138 PRO B C 1
ATOM 2414 O O . PRO B 1 168 ? 24.459 66.993 7.319 1.00 22.36 138 PRO B O 1
ATOM 2418 N N . GLY B 1 169 ? 24.991 68.058 9.256 1.00 21.63 139 GLY B N 1
ATOM 2419 C CA . GLY B 1 169 ? 23.994 69.080 9.059 1.00 22.69 139 GLY B CA 1
ATOM 2420 C C . GLY B 1 169 ? 24.285 70.392 9.746 1.00 22.89 139 GLY B C 1
ATOM 2421 O O . GLY B 1 169 ? 25.259 70.516 10.481 1.00 22.58 139 GLY B O 1
ATOM 2422 N N . PHE B 1 170 ? 23.438 71.378 9.504 1.00 25.01 140 PHE B N 1
ATOM 2423 C CA . PHE B 1 170 ? 23.676 72.718 10.058 1.00 26.74 140 PHE B CA 1
ATOM 2424 C C . PHE B 1 170 ? 22.382 73.471 10.344 1.00 27.38 140 PHE B C 1
ATOM 2425 O O . PHE B 1 170 ? 21.315 73.047 9.901 1.00 28.04 140 PHE B O 1
ATOM 2433 N N . ALA B 1 178 ? 13.157 70.562 13.793 1.00 29.74 148 ALA B N 1
ATOM 2434 C CA . ALA B 1 178 ? 13.618 69.566 12.803 1.00 29.49 148 ALA B CA 1
ATOM 2435 C C . ALA B 1 178 ? 14.701 68.691 13.396 1.00 28.31 148 ALA B C 1
ATOM 2436 O O . ALA B 1 178 ? 15.663 69.211 13.960 1.00 29.48 148 ALA B O 1
ATOM 2438 N N . THR B 1 179 ? 14.571 67.375 13.229 1.00 26.89 149 THR B N 1
ATOM 2439 C CA . THR B 1 179 ? 15.537 66.438 13.787 1.00 24.70 149 THR B CA 1
ATOM 2440 C C . THR B 1 179 ? 16.040 65.455 12.735 1.00 22.43 149 THR B C 1
ATOM 2441 O O . THR B 1 179 ? 15.454 65.310 11.652 1.00 22.21 149 THR B O 1
ATOM 2445 N N . LYS B 1 180 ? 17.131 64.782 13.069 1.00 19.19 150 LYS B N 1
ATOM 2446 C CA . LYS B 1 180 ? 17.641 63.684 12.251 1.00 17.81 150 LYS B CA 1
ATOM 2447 C C . LYS B 1 180 ? 18.029 62.545 13.177 1.00 16.51 150 LYS B C 1
ATOM 2448 O O . LYS B 1 180 ? 18.270 62.781 14.353 1.00 14.60 150 LYS B O 1
ATOM 2454 N N . PRO B 1 181 ? 18.049 61.303 12.648 1.00 15.63 151 PRO B N 1
ATOM 2455 C CA . PRO B 1 181 ? 18.547 60.182 13.452 1.00 14.40 151 PRO B CA 1
ATOM 2456 C C . PRO B 1 181 ? 20.084 60.167 13.621 1.00 14.33 151 PRO B C 1
ATOM 2457 O O . PRO B 1 181 ? 20.836 60.557 12.714 1.00 12.81 151 PRO B O 1
ATOM 2461 N N . ALA B 1 182 ? 20.533 59.685 14.773 1.00 13.22 152 ALA B N 1
ATOM 2462 C CA . ALA B 1 182 ? 21.953 59.577 15.082 1.00 13.09 152 ALA B CA 1
ATOM 2463 C C . ALA B 1 182 ? 22.191 58.318 15.857 1.00 12.47 152 ALA B C 1
ATOM 2464 O O . ALA B 1 182 ? 21.277 57.836 16.548 1.00 11.57 152 ALA B O 1
ATOM 2466 N N . ILE B 1 183 ? 23.396 57.773 15.716 1.00 12.97 153 ILE B N 1
ATOM 2467 C CA . ILE B 1 183 ? 23.918 56.705 16.611 1.00 13.51 153 ILE B CA 1
ATOM 2468 C C . ILE B 1 183 ? 24.878 57.353 17.659 1.00 14.05 153 ILE B C 1
ATOM 2469 O O . ILE B 1 183 ? 25.714 58.220 17.332 1.00 13.96 153 ILE B O 1
ATOM 2474 N N . VAL B 1 184 ? 24.764 56.915 18.895 1.00 14.72 154 VAL B N 1
ATOM 2475 C CA . VAL B 1 184 ? 25.665 57.372 19.949 1.00 15.31 154 VAL B CA 1
ATOM 2476 C C . VAL B 1 184 ? 26.572 56.215 20.344 1.00 16.66 154 VAL B C 1
ATOM 2477 O O . VAL B 1 184 ? 26.426 55.091 19.829 1.00 15.36 154 VAL B O 1
ATOM 2481 N N . GLU B 1 185 ? 27.528 56.501 21.226 1.00 17.42 155 GLU B N 1
ATOM 2482 C CA . GLU B 1 185 ? 28.651 55.578 21.444 1.00 18.64 155 GLU B CA 1
ATOM 2483 C C . GLU B 1 185 ? 28.254 54.209 22.015 1.00 18.63 155 GLU B C 1
ATOM 2484 O O . GLU B 1 185 ? 28.966 53.181 21.789 1.00 18.15 155 GLU B O 1
ATOM 2490 N N . THR B 1 186 ? 27.111 54.161 22.715 1.00 17.87 156 THR B N 1
ATOM 2491 C CA . THR B 1 186 ? 26.583 52.907 23.221 1.00 17.34 156 THR B CA 1
ATOM 2492 C C . THR B 1 186 ? 26.020 52.036 22.090 1.00 17.49 156 THR B C 1
ATOM 2493 O O . THR B 1 186 ? 25.683 50.903 22.329 1.00 17.94 156 THR B O 1
ATOM 2497 N N . GLY B 1 187 ? 25.918 52.570 20.869 1.00 16.74 157 GLY B N 1
ATOM 2498 C CA . GLY B 1 187 ? 25.285 51.850 19.767 1.00 16.39 157 GLY B CA 1
ATOM 2499 C C . GLY B 1 187 ? 23.802 52.201 19.555 1.00 15.74 157 GLY B C 1
ATOM 2500 O O . GLY B 1 187 ? 23.217 51.881 18.491 1.00 15.28 157 GLY B O 1
ATOM 2501 N N . ALA B 1 188 ? 23.200 52.878 20.535 1.00 15.01 158 ALA B N 1
ATOM 2502 C CA . ALA B 1 188 ? 21.785 53.185 20.485 1.00 14.53 158 ALA B CA 1
ATOM 2503 C C . ALA B 1 188 ? 21.553 54.353 19.503 1.00 13.86 158 ALA B C 1
ATOM 2504 O O . ALA B 1 188 ? 22.470 55.152 19.240 1.00 13.66 158 ALA B O 1
ATOM 2506 N N . SER B 1 189 ? 20.337 54.420 18.973 1.00 13.21 159 SER B N 1
ATOM 2507 C CA . SER B 1 189 ? 19.903 55.510 18.111 1.00 12.83 159 SER B CA 1
ATOM 2508 C C . SER B 1 189 ? 19.060 56.522 18.886 1.00 13.28 159 SER B C 1
ATOM 2509 O O . SER B 1 189 ? 18.444 56.194 19.915 1.00 12.57 159 SER B O 1
ATOM 2512 N N . ILE B 1 190 ? 19.036 57.743 18.383 1.00 12.58 160 ILE B N 1
ATOM 2513 C CA . ILE B 1 190 ? 18.372 58.846 19.037 1.00 14.18 160 ILE B CA 1
ATOM 2514 C C . ILE B 1 190 ? 18.125 59.975 18.012 1.00 15.39 160 ILE B C 1
ATOM 2515 O O . ILE B 1 190 ? 18.914 60.130 17.095 1.00 15.72 160 ILE B O 1
ATOM 2520 N N . LYS B 1 191 ? 17.020 60.706 18.154 1.00 15.99 161 LYS B N 1
ATOM 2521 C CA . LYS B 1 191 ? 16.758 61.901 17.340 1.00 17.69 161 LYS B CA 1
ATOM 2522 C C . LYS B 1 191 ? 17.487 63.127 17.887 1.00 16.96 161 LYS B C 1
ATOM 2523 O O . LYS B 1 191 ? 17.391 63.440 19.071 1.00 16.13 161 LYS B O 1
ATOM 2529 N N . VAL B 1 192 ? 18.204 63.832 17.018 1.00 16.24 162 VAL B N 1
ATOM 2530 C CA . VAL B 1 192 ? 18.934 65.040 17.397 1.00 17.37 162 VAL B CA 1
ATOM 2531 C C . VAL B 1 192 ? 18.633 66.208 16.438 1.00 18.55 162 VAL B C 1
ATOM 2532 O O . VAL B 1 192 ? 18.202 65.981 15.306 1.00 18.00 162 VAL B O 1
ATOM 2536 N N . PRO B 1 193 ? 18.865 67.464 16.890 1.00 19.92 163 PRO B N 1
ATOM 2537 C CA . PRO B 1 193 ? 18.756 68.582 15.945 1.00 20.09 163 PRO B CA 1
ATOM 2538 C C . PRO B 1 193 ? 19.780 68.471 14.802 1.00 19.93 163 PRO B C 1
ATOM 2539 O O . PRO B 1 193 ? 20.823 67.810 14.929 1.00 17.87 163 PRO B O 1
ATOM 2543 N N . LEU B 1 194 ? 19.503 69.150 13.704 1.00 21.00 164 LEU B N 1
ATOM 2544 C CA . LEU B 1 194 ? 20.304 68.978 12.501 1.00 22.06 164 LEU B CA 1
ATOM 2545 C C . LEU B 1 194 ? 21.757 69.416 12.642 1.00 21.54 164 LEU B C 1
ATOM 2546 O O . LEU B 1 194 ? 22.622 68.977 11.875 1.00 21.80 164 LEU B O 1
ATOM 2551 N N . PHE B 1 195 ? 22.030 70.261 13.635 1.00 21.61 165 PHE B N 1
ATOM 2552 C CA . PHE B 1 195 ? 23.351 70.856 13.833 1.00 21.23 165 PHE B CA 1
ATOM 2553 C C . PHE B 1 195 ? 24.242 70.048 14.762 1.00 20.26 165 PHE B C 1
ATOM 2554 O O . PHE B 1 195 ? 25.403 70.357 14.959 1.00 20.23 165 PHE B O 1
ATOM 2562 N N . VAL B 1 196 ? 23.706 68.982 15.320 1.00 19.56 166 VAL B N 1
ATOM 2563 C CA . VAL B 1 196 ? 24.514 68.033 16.058 1.00 18.73 166 VAL B CA 1
ATOM 2564 C C . VAL B 1 196 ? 25.113 67.020 15.078 1.00 18.62 166 VAL B C 1
ATOM 2565 O O . VAL B 1 196 ? 24.396 66.297 14.383 1.00 18.25 166 VAL B O 1
ATOM 2569 N N . ASN B 1 197 ? 26.422 66.944 15.060 1.00 19.12 167 ASN B N 1
ATOM 2570 C CA . ASN B 1 197 ? 27.139 66.091 14.139 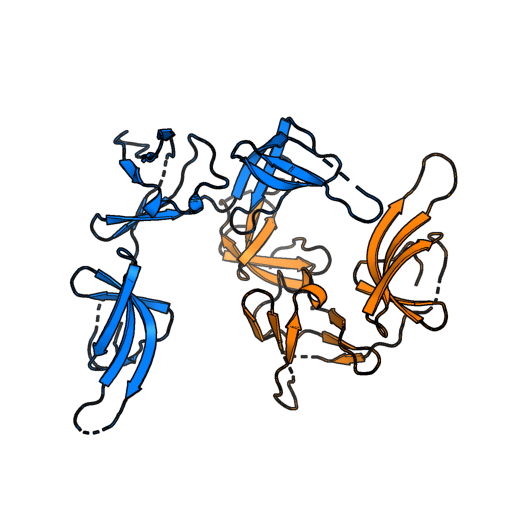1.00 20.64 167 ASN B CA 1
ATOM 2571 C C . ASN B 1 197 ? 28.054 65.123 14.840 1.00 21.09 167 ASN B C 1
ATOM 2572 O O . ASN B 1 197 ? 28.269 65.246 16.042 1.00 20.94 167 ASN B O 1
ATOM 2577 N N . LYS B 1 198 ? 28.552 64.129 14.086 1.00 22.01 168 LYS B N 1
ATOM 2578 C CA . LYS B 1 198 ? 29.497 63.128 14.572 1.00 22.88 168 LYS B CA 1
ATOM 2579 C C . LYS B 1 198 ? 30.690 63.808 15.254 1.00 23.32 168 LYS B C 1
ATOM 2580 O O . LYS B 1 198 ? 31.228 64.806 14.730 1.00 23.00 168 LYS B O 1
ATOM 2586 N N . GLY B 1 199 ? 31.083 63.270 16.419 1.00 23.40 169 GLY B N 1
ATOM 2587 C CA . GLY B 1 199 ? 32.079 63.914 17.271 1.00 23.73 169 GLY B CA 1
ATOM 2588 C C . GLY B 1 199 ? 31.541 64.752 18.421 1.00 23.34 169 GLY B C 1
ATOM 2589 O O . GLY B 1 199 ? 32.231 64.936 19.411 1.00 22.91 169 GLY B O 1
ATOM 2590 N N . ASP B 1 200 ? 30.308 65.240 18.310 1.00 23.61 170 ASP B N 1
ATOM 2591 C CA . ASP B 1 200 ? 29.701 66.087 19.356 1.00 23.60 170 ASP B CA 1
ATOM 2592 C C . ASP B 1 200 ? 29.268 65.267 20.584 1.00 23.08 170 ASP B C 1
ATOM 2593 O O . ASP B 1 200 ? 28.927 64.093 20.473 1.00 23.31 170 ASP B O 1
ATOM 2598 N N . ILE B 1 201 ? 29.330 65.877 21.760 1.00 22.81 171 ILE B N 1
ATOM 2599 C CA . ILE B 1 201 ? 28.851 65.223 22.996 1.00 22.43 171 ILE B CA 1
ATOM 2600 C C . ILE B 1 201 ? 27.504 65.809 23.326 1.00 21.88 171 ILE B C 1
ATOM 2601 O O . ILE B 1 201 ? 27.339 67.034 23.335 1.00 22.04 171 ILE B O 1
ATOM 2606 N N . ILE B 1 202 ? 26.546 64.942 23.633 1.00 21.14 172 ILE B N 1
ATOM 2607 C CA . ILE B 1 202 ? 25.218 65.386 23.941 1.00 20.75 172 ILE B CA 1
ATOM 2608 C C . ILE B 1 202 ? 24.725 64.838 25.268 1.00 21.58 172 ILE B C 1
ATOM 2609 O O . ILE B 1 202 ? 25.091 63.754 25.681 1.00 21.01 172 ILE B O 1
ATOM 2614 N N . ARG B 1 203 ? 23.853 65.605 25.894 1.00 22.42 173 ARG B N 1
ATOM 2615 C CA . ARG B 1 203 ? 23.220 65.208 27.116 1.00 23.45 173 ARG B CA 1
ATOM 2616 C C . ARG B 1 203 ? 21.870 64.621 26.790 1.00 22.23 173 ARG B C 1
ATOM 2617 O O . ARG B 1 203 ? 21.113 65.163 25.961 1.00 22.05 173 ARG B O 1
ATOM 2625 N N . ILE B 1 204 ? 21.595 63.485 27.435 1.00 21.16 174 ILE B N 1
ATOM 2626 C CA . ILE B 1 204 ? 20.424 62.682 27.189 1.00 20.88 174 ILE B CA 1
ATOM 2627 C C . ILE B 1 204 ? 19.712 62.358 28.506 1.00 21.52 174 ILE B C 1
ATOM 2628 O O . ILE B 1 204 ? 20.358 62.047 29.500 1.00 20.50 174 ILE B O 1
ATOM 2633 N N . ASP B 1 205 ? 18.379 62.432 28.481 1.00 22.46 175 ASP B N 1
ATOM 2634 C CA . ASP B 1 205 ? 17.523 61.955 29.591 1.00 24.10 175 ASP B CA 1
ATOM 2635 C C . ASP B 1 205 ? 17.265 60.464 29.467 1.00 23.91 175 ASP B C 1
ATOM 2636 O O . ASP B 1 205 ? 16.679 60.007 28.485 1.00 25.62 175 ASP B O 1
ATOM 2641 N N . THR B 1 206 ? 17.713 59.678 30.449 1.00 23.54 176 THR B N 1
ATOM 2642 C CA . THR B 1 206 ? 17.571 58.222 30.357 1.00 23.00 176 THR B CA 1
ATOM 2643 C C . THR B 1 206 ? 16.143 57.725 30.540 1.00 24.15 176 THR B C 1
ATOM 2644 O O . THR B 1 206 ? 15.806 56.627 30.095 1.00 23.82 176 THR B O 1
ATOM 2648 N N . ARG B 1 207 ? 15.307 58.529 31.184 1.00 25.36 177 ARG B N 1
ATOM 2649 C CA . ARG B 1 207 ? 13.920 58.145 31.434 1.00 26.60 177 ARG B CA 1
ATOM 2650 C C . ARG B 1 207 ? 13.076 58.224 30.163 1.00 25.70 177 ARG B C 1
ATOM 2651 O O . ARG B 1 207 ? 12.381 57.279 29.831 1.00 27.11 177 ARG B O 1
ATOM 2659 N N . THR B 1 208 ? 13.208 59.324 29.431 1.00 25.35 178 THR B N 1
ATOM 2660 C CA . THR B 1 208 ? 12.534 59.525 28.145 1.00 24.99 178 THR B CA 1
ATOM 2661 C C . THR B 1 208 ? 13.307 59.023 26.920 1.00 24.82 178 THR B C 1
ATOM 2662 O O . THR B 1 208 ? 12.714 58.693 25.879 1.00 24.02 178 THR B O 1
ATOM 2666 N N . GLY B 1 209 ? 14.629 58.973 27.031 1.00 24.09 179 GLY B N 1
ATOM 2667 C CA . GLY B 1 209 ? 15.459 58.605 25.908 1.00 23.50 179 GLY B CA 1
ATOM 2668 C C . GLY B 1 209 ? 15.695 59.765 24.961 1.00 23.10 179 GLY B C 1
ATOM 2669 O O . GLY B 1 209 ? 16.092 59.544 23.841 1.00 22.39 179 GLY B O 1
ATOM 2670 N N . GLU B 1 210 ? 15.505 60.997 25.443 1.00 23.05 180 GLU B N 1
ATOM 2671 C CA . GLU B 1 210 ? 15.572 62.212 24.614 1.00 23.84 180 GLU B CA 1
ATOM 2672 C C . GLU B 1 210 ? 16.781 63.124 24.789 1.00 22.27 180 GLU B C 1
ATOM 2673 O O . GLU B 1 210 ? 17.328 63.319 25.895 1.00 21.24 180 GLU B O 1
ATOM 2679 N N . TYR B 1 211 ? 17.157 63.730 23.665 1.00 20.69 181 TYR B N 1
ATOM 2680 C CA . TYR B 1 211 ? 18.188 64.740 23.604 1.00 20.42 181 TYR B CA 1
ATOM 2681 C C . TYR B 1 211 ? 17.817 65.929 24.468 1.00 21.56 181 TYR B C 1
ATOM 2682 O O . TYR B 1 211 ? 16.694 66.400 24.391 1.00 19.54 181 TYR B O 1
ATOM 2699 N N . GLU B 1 213 ? 20.529 68.669 25.292 1.00 26.61 183 GLU B N 1
ATOM 2700 C CA . GLU B 1 213 ? 21.380 69.704 24.737 1.00 27.83 183 GLU B CA 1
ATOM 2701 C C . GLU B 1 213 ? 22.760 69.142 24.400 1.00 28.26 183 GLU B C 1
ATOM 2702 O O . GLU B 1 213 ? 23.112 68.027 24.797 1.00 27.15 183 GLU B O 1
ATOM 2708 N N . ARG B 1 214 ? 23.553 69.945 23.709 1.00 29.15 184 ARG B N 1
ATOM 2709 C CA . ARG B 1 214 ? 24.954 69.649 23.493 1.00 31.01 184 ARG B CA 1
ATOM 2710 C C . ARG B 1 214 ? 25.817 69.990 24.697 1.00 32.57 184 ARG B C 1
ATOM 2711 O O . ARG B 1 214 ? 25.531 70.946 25.402 1.00 33.38 184 ARG B O 1
ATOM 2719 N N . VAL B 1 215 ? 26.829 69.153 24.914 1.00 34.12 185 VAL B N 1
ATOM 2720 C CA . VAL B 1 215 ? 28.051 69.398 25.707 1.00 36.14 185 VAL B CA 1
ATOM 2721 C C . VAL B 1 215 ? 28.143 68.485 26.935 1.00 36.71 185 VAL B C 1
ATOM 2722 O O . VAL B 1 215 ? 27.179 67.818 27.344 1.00 37.23 185 VAL B O 1
#

CATH classification: 2.30.30.30 (+2 more: 2.40.50.140, 2.40.50.140)

Foldseek 3Di:
DFQLPDDAQFWFDDPQFIWGFHDWDWDDDVATKIWTWIQGQAPRDIDIDIGRRRDDGGDDWDKDKFFADDDDQWTWGHPPPPDIDIDGPQQEPCQCQPPDHGDMWIFTDGPPRTRYIHGDQKDKWFWADWDDPDAWTWTATPSRDIEIDGPPDDGGWIWMAGPVVRYTHTD/DFLLPDDQFFWFDDPNFIKGFNDWDFDDDPDDATKIWTWIAGQVPRDIDIDIGRRGDDGGADKDWAKFWADDDPQWTWGHPVPPDIDIDGCQQEPCLCVPPDGGDMWIFIGHPNRTRHTHGDQKDKWFFAAWDAACVWGWTATPSRHIATDHNHRGGGWIWMAGSRVRHTHTD

Radius of gyration: 25.21 Å; Cα contacts (8 Å, |Δi|>4): 761; chains: 2; bounding box: 80×45×66 Å

Organism: Acetivibrio thermocellus (strain ATCC 27405 / DSM 1237 / JCM 9322 / NBRC 103400 / NCIMB 10682 / NRRL B-4536 / VPI 7372) (NCBI:txid203119)